Protein AF-A0A7G2CH55-F1 (afdb_monomer)

InterPro domains:
  IPR023696 Ureohydrolase domain superfamily [SSF52768] (108-262)
  IPR023801 Histone deacetylase domain [PF00850] (106-228)
  IPR037138 Histone deacetylase domain superfamily [G3DSA:3.40.800.20] (97-266)

Radius of gyration: 29.15 Å; Cα contacts (8 Å, |Δi|>4): 240; chains: 1; bounding box: 86×52×100 Å

Mean predicted aligned error: 17.6 Å

pLDDT: mean 72.52, std 25.07, range [24.36, 98.62]

Secondary structure (DSSP, 8-state):
-PPPPPPP-PPPPPPPPPPPPPPPTT------PPPP-HHHHHTT----HHHHHHHTT-------------------------------S---TT--SS-------PPPSTT----TT--S-SS-GGGTT-------SSS--BHHHHHHHIIIIIHHHHHHH--S-EEEEE--TTBTT-SSS--BB-HHHHHHHHHHHHHH-S-EEEEE-----HHHHHHHHHHHHHHHHHHTT-S-PPPPS-HHHHHHHHHHHHHHHHTTT-GGG-

Structure (mmCIF, N/CA/C/O backbone):
data_AF-A0A7G2CH55-F1
#
_entry.id   AF-A0A7G2CH55-F1
#
loop_
_atom_site.group_PDB
_atom_site.id
_atom_site.type_symbol
_atom_site.label_atom_id
_atom_site.label_alt_id
_atom_site.label_comp_id
_atom_site.label_asym_id
_atom_site.label_entity_id
_atom_site.label_seq_id
_atom_site.pdbx_PDB_ins_code
_atom_site.Cartn_x
_atom_site.Cartn_y
_atom_site.Cartn_z
_atom_site.occupancy
_atom_site.B_iso_or_equiv
_atom_site.auth_seq_id
_atom_site.auth_comp_id
_atom_site.auth_asym_id
_atom_site.auth_atom_id
_atom_site.pdbx_PDB_model_num
ATOM 1 N N . MET A 1 1 ? -41.628 -31.494 -70.826 1.00 46.09 1 MET A N 1
ATOM 2 C CA . MET A 1 1 ? -41.078 -31.828 -69.495 1.00 46.09 1 MET A CA 1
ATOM 3 C C . MET A 1 1 ? -41.339 -30.626 -68.609 1.00 46.09 1 MET A C 1
ATOM 5 O O . MET A 1 1 ? -40.866 -29.547 -68.935 1.00 46.09 1 MET A O 1
ATOM 9 N N . ALA A 1 2 ? -42.245 -30.776 -67.645 1.00 42.53 2 ALA A N 1
ATOM 10 C CA . ALA A 1 2 ? -42.806 -29.680 -66.862 1.00 42.53 2 ALA A CA 1
ATOM 11 C C . ALA A 1 2 ? -41.815 -29.166 -65.797 1.00 42.53 2 ALA A C 1
ATOM 13 O O . ALA A 1 2 ? -41.071 -29.979 -65.248 1.00 42.53 2 ALA A O 1
ATOM 14 N N . PRO A 1 3 ? -41.821 -27.860 -65.478 1.00 51.09 3 PRO A N 1
ATOM 15 C CA . PRO A 1 3 ? -41.138 -27.338 -64.300 1.00 51.09 3 PRO A CA 1
ATOM 16 C C . PRO A 1 3 ? -41.905 -27.729 -63.017 1.00 51.09 3 PRO A C 1
ATOM 18 O O . PRO A 1 3 ? -43.141 -27.756 -63.035 1.00 51.09 3 PRO A O 1
ATOM 21 N N . PRO A 1 4 ? -41.211 -28.061 -61.913 1.00 48.56 4 PRO A N 1
ATOM 22 C CA . PRO A 1 4 ? -41.855 -28.444 -60.659 1.00 48.56 4 PRO A CA 1
ATOM 23 C C . PRO A 1 4 ? -42.531 -27.247 -59.9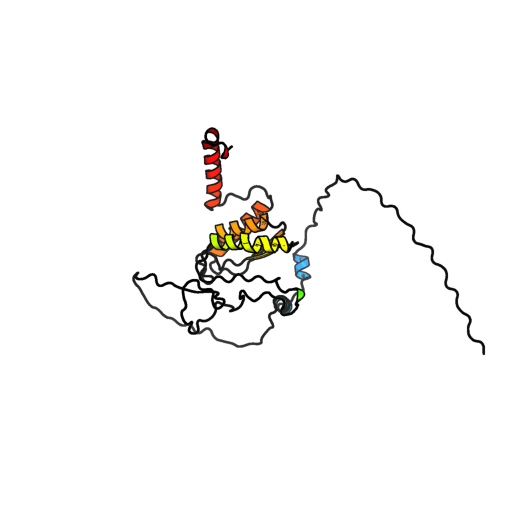68 1.00 48.56 4 PRO A C 1
ATOM 25 O O . PRO A 1 4 ? -42.094 -26.104 -60.086 1.00 48.56 4 PRO A O 1
ATOM 28 N N . LYS A 1 5 ? -43.638 -27.547 -59.278 1.00 42.62 5 LYS A N 1
ATOM 29 C CA . LYS A 1 5 ? -44.520 -26.611 -58.560 1.00 42.62 5 LYS A CA 1
ATOM 30 C C . LYS A 1 5 ? -43.852 -26.031 -57.298 1.00 42.62 5 LYS A C 1
ATOM 32 O O . LYS A 1 5 ? -43.016 -26.716 -56.715 1.00 42.62 5 LYS A O 1
ATOM 37 N N . PRO A 1 6 ? -44.257 -24.829 -56.847 1.00 45.28 6 PRO A N 1
ATOM 38 C CA . PRO A 1 6 ? -43.783 -24.245 -55.595 1.00 45.28 6 PRO A CA 1
ATOM 39 C C . PRO A 1 6 ? -44.433 -24.920 -54.373 1.00 45.28 6 PRO A C 1
ATOM 41 O O . PRO A 1 6 ? -45.623 -25.238 -54.393 1.00 45.28 6 PRO A O 1
ATOM 44 N N . GLU A 1 7 ? -43.626 -25.138 -53.337 1.00 43.28 7 GLU A N 1
ATOM 45 C CA . GLU A 1 7 ? -43.991 -25.722 -52.040 1.00 43.28 7 GLU A CA 1
ATOM 46 C C . GLU A 1 7 ? -44.555 -24.639 -51.100 1.00 43.28 7 GLU A C 1
ATOM 48 O O . GLU A 1 7 ? -43.949 -23.581 -50.924 1.00 43.28 7 GLU A O 1
ATOM 53 N N . GLU A 1 8 ? -45.724 -24.900 -50.508 1.00 41.22 8 GLU A N 1
ATOM 54 C CA . GLU A 1 8 ? -46.287 -24.139 -49.387 1.00 41.22 8 GLU A CA 1
ATOM 55 C C . GLU A 1 8 ? -45.605 -24.567 -48.081 1.00 41.22 8 GLU A C 1
ATOM 57 O O . GLU A 1 8 ? -45.663 -25.742 -47.717 1.00 41.22 8 GLU A O 1
ATOM 62 N N . THR A 1 9 ? -45.051 -23.612 -47.327 1.00 39.53 9 THR A N 1
ATOM 63 C CA . THR A 1 9 ? -44.651 -23.836 -45.930 1.00 39.53 9 THR A CA 1
ATOM 64 C C . THR A 1 9 ? -45.380 -22.858 -45.012 1.00 39.53 9 THR A C 1
ATOM 66 O O . THR A 1 9 ? -45.434 -21.654 -45.253 1.00 39.53 9 THR A O 1
ATOM 69 N N . GLN A 1 10 ? -45.984 -23.454 -43.988 1.00 35.44 10 GLN A N 1
ATOM 70 C CA . GLN A 1 10 ? -47.005 -22.963 -43.067 1.00 35.44 10 GLN A CA 1
ATOM 71 C C . GLN A 1 10 ? -46.601 -21.729 -42.240 1.00 35.44 10 GLN A C 1
ATOM 73 O O . GLN A 1 10 ? -45.456 -21.588 -41.814 1.00 35.44 10 GLN A O 1
ATOM 78 N N . ALA A 1 11 ? -47.588 -20.871 -41.966 1.00 38.59 11 ALA A N 1
ATOM 79 C CA . ALA A 1 11 ? -47.480 -19.734 -41.059 1.00 38.59 11 ALA A CA 1
ATOM 80 C C . ALA A 1 11 ? -47.265 -20.199 -39.606 1.00 38.59 11 ALA A C 1
ATOM 82 O O . ALA A 1 11 ? -48.007 -21.043 -39.106 1.00 38.59 11 ALA A O 1
ATOM 83 N N . GLN A 1 12 ? -46.256 -19.638 -38.936 1.00 38.34 12 GLN A N 1
ATOM 84 C CA . GLN A 1 12 ? -46.028 -19.797 -37.498 1.00 38.34 12 GLN A CA 1
ATOM 85 C C . GLN A 1 12 ? -46.796 -18.716 -36.723 1.00 38.34 12 GLN A C 1
ATOM 87 O O . GLN A 1 12 ? -46.741 -17.538 -37.080 1.00 38.34 12 GLN A O 1
ATOM 92 N N . ASP A 1 13 ? -47.501 -19.125 -35.666 1.00 42.25 13 ASP A N 1
ATOM 93 C CA . ASP A 1 13 ? -48.237 -18.240 -34.757 1.00 42.25 13 ASP A CA 1
ATOM 94 C C . ASP A 1 13 ? -47.303 -17.273 -33.995 1.00 42.25 13 ASP A C 1
ATOM 96 O O . ASP A 1 13 ? -46.177 -17.645 -33.645 1.00 42.25 13 ASP A O 1
ATOM 100 N N . PRO A 1 14 ? -47.751 -16.040 -33.683 1.00 42.28 14 PRO A N 1
ATOM 101 C CA . PRO A 1 14 ? -46.949 -15.075 -32.939 1.00 42.28 14 PRO A CA 1
ATOM 102 C C . PRO A 1 14 ? -46.746 -15.503 -31.469 1.00 42.28 14 PRO A C 1
ATOM 104 O O . PRO A 1 14 ? -47.634 -16.114 -30.865 1.00 42.28 14 PRO A O 1
ATOM 107 N N . PRO A 1 15 ? -45.598 -15.164 -30.851 1.00 39.28 15 PRO A N 1
ATOM 108 C CA . PRO A 1 15 ? -45.281 -15.593 -29.494 1.00 39.28 15 PRO A CA 1
ATOM 109 C C . PRO A 1 15 ? -46.178 -14.911 -28.447 1.00 39.28 15 PRO A C 1
ATOM 111 O O . PRO A 1 15 ? -46.431 -13.707 -28.500 1.00 39.28 15 PRO A O 1
ATOM 114 N N . LYS A 1 16 ? -46.633 -15.699 -27.463 1.00 36.72 16 LYS A N 1
ATOM 115 C CA . LYS A 1 16 ? -47.403 -15.241 -26.296 1.00 36.72 16 LYS A CA 1
ATOM 116 C C . LYS A 1 16 ? -46.573 -14.285 -25.434 1.00 36.72 16 LYS A C 1
ATOM 118 O O . LYS A 1 16 ? -45.501 -14.651 -24.959 1.00 36.72 16 LYS A O 1
ATOM 123 N N . VAL A 1 17 ? -47.119 -13.099 -25.178 1.00 37.91 17 VAL A N 1
ATOM 124 C CA . VAL A 1 17 ? -46.631 -12.164 -24.156 1.00 37.91 17 VAL A CA 1
ATOM 125 C C . VAL A 1 17 ? -46.925 -12.763 -22.779 1.00 37.91 17 VAL A C 1
ATOM 127 O O . VAL A 1 17 ? -48.075 -13.080 -22.480 1.00 37.91 17 VAL A O 1
ATOM 130 N N . VAL A 1 18 ? -45.890 -12.952 -21.961 1.00 40.16 18 VAL A N 1
ATOM 131 C CA . VAL A 1 18 ? -46.016 -13.354 -20.554 1.00 40.16 18 VAL A CA 1
ATOM 132 C C . VAL A 1 18 ? -45.876 -12.089 -19.710 1.00 40.16 18 VAL A C 1
ATOM 134 O O . VAL A 1 18 ? -44.848 -11.417 -19.774 1.00 40.16 18 VAL A O 1
ATOM 137 N N . GLU A 1 19 ? -46.930 -11.741 -18.975 1.00 36.62 19 GLU A N 1
ATOM 138 C CA . GLU A 1 19 ? -46.935 -10.635 -18.016 1.00 36.62 19 GLU A CA 1
ATOM 139 C C . GLU A 1 19 ? -45.978 -10.944 -16.853 1.00 36.62 19 GLU A C 1
ATOM 141 O O . GLU A 1 19 ? -45.994 -12.043 -16.299 1.00 36.62 19 GLU A O 1
ATOM 146 N N . ALA A 1 20 ? -45.120 -9.984 -16.503 1.00 37.31 20 ALA A N 1
ATOM 147 C CA . ALA A 1 20 ? -44.189 -10.105 -15.388 1.00 37.31 20 ALA A CA 1
ATOM 148 C C . ALA A 1 20 ? -44.894 -9.762 -14.064 1.00 37.31 20 ALA A C 1
ATOM 150 O O . ALA A 1 20 ? -45.389 -8.647 -13.893 1.00 37.31 20 ALA A O 1
ATOM 151 N N . GLU A 1 21 ? -44.918 -10.715 -13.129 1.00 38.81 21 GLU A N 1
ATOM 152 C CA . GLU A 1 21 ? -45.327 -10.499 -11.738 1.00 38.81 21 GLU A CA 1
ATOM 153 C C . GLU A 1 21 ? -44.396 -9.493 -11.040 1.00 38.81 21 GLU A C 1
ATOM 155 O O . GLU A 1 21 ? -43.169 -9.574 -11.132 1.00 38.81 21 GLU A O 1
ATOM 160 N N . ALA A 1 22 ? -44.993 -8.543 -10.319 1.00 41.34 22 ALA A N 1
ATOM 161 C CA . ALA A 1 22 ? -44.289 -7.559 -9.509 1.00 41.34 22 ALA A CA 1
ATOM 162 C C . ALA A 1 22 ? -43.751 -8.195 -8.214 1.00 41.34 22 ALA A C 1
ATOM 164 O O . ALA A 1 22 ? -44.523 -8.711 -7.408 1.00 41.34 22 ALA A O 1
ATOM 165 N N . THR A 1 23 ? -42.438 -8.118 -7.988 1.00 42.16 23 THR A N 1
ATOM 166 C CA . THR A 1 23 ? -41.785 -8.576 -6.750 1.00 42.16 23 THR A CA 1
ATOM 167 C C . THR A 1 23 ? -41.529 -7.420 -5.773 1.00 42.16 23 THR A C 1
ATOM 169 O O . THR A 1 23 ? -40.996 -6.380 -6.161 1.00 42.16 23 THR A O 1
ATOM 172 N N . ASP A 1 24 ? -41.905 -7.639 -4.510 1.00 42.09 24 ASP A N 1
ATOM 173 C CA . ASP A 1 24 ? -41.791 -6.772 -3.322 1.00 42.09 24 ASP A CA 1
ATOM 174 C C . ASP A 1 24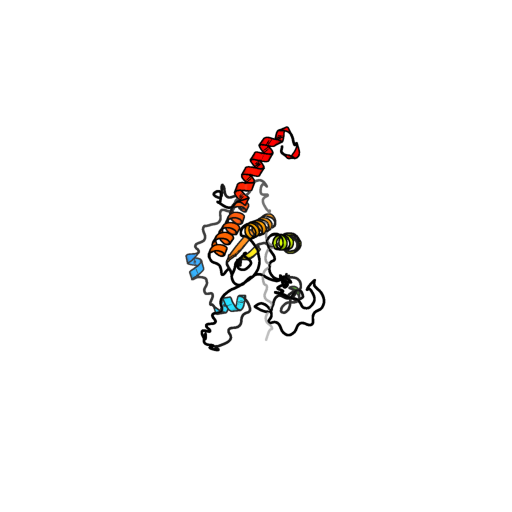 ? -40.347 -6.251 -3.070 1.00 42.09 24 ASP A C 1
ATOM 176 O O . ASP A 1 24 ? -39.405 -7.046 -3.126 1.00 42.09 24 ASP A O 1
ATOM 180 N N . PRO A 1 25 ? -40.115 -4.949 -2.772 1.00 42.44 25 PRO A N 1
ATOM 181 C CA . PRO A 1 25 ? -38.768 -4.391 -2.635 1.00 42.44 25 PRO A CA 1
ATOM 182 C C . PRO A 1 25 ? -38.037 -4.688 -1.308 1.00 42.44 25 PRO A C 1
ATOM 184 O O . PRO A 1 25 ? -36.978 -4.099 -1.077 1.00 42.44 25 PRO A O 1
ATOM 187 N N . THR A 1 26 ? -38.545 -5.551 -0.418 1.00 44.84 26 THR A N 1
ATOM 188 C CA . THR A 1 26 ? -37.993 -5.679 0.952 1.00 44.84 26 THR A CA 1
ATOM 189 C C . THR A 1 26 ? -37.175 -6.938 1.288 1.00 44.84 26 THR A C 1
ATOM 191 O O . THR A 1 26 ? -36.617 -7.010 2.384 1.00 44.84 26 THR A O 1
ATOM 194 N N . GLU A 1 27 ? -36.941 -7.876 0.364 1.00 41.59 27 GLU A N 1
ATOM 195 C CA . GLU A 1 27 ? -36.075 -9.041 0.633 1.00 41.59 27 GLU A CA 1
ATOM 196 C C . GLU A 1 27 ? -34.640 -8.874 0.104 1.00 41.59 27 GLU A C 1
ATOM 198 O O . GLU A 1 27 ? -34.302 -9.195 -1.037 1.00 41.59 27 GLU A O 1
ATOM 203 N N . ARG A 1 28 ? -33.725 -8.425 0.97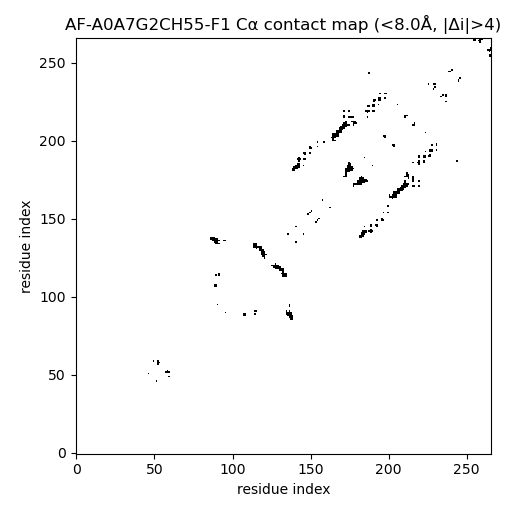3 1.00 48.62 28 ARG A N 1
ATOM 204 C CA . ARG A 1 28 ? -32.281 -8.456 0.694 1.00 48.62 28 ARG A CA 1
ATOM 205 C C . ARG A 1 28 ? -31.757 -9.888 0.859 1.00 48.62 28 ARG A C 1
ATOM 207 O O . ARG A 1 28 ? -31.253 -10.261 1.915 1.00 48.62 28 ARG A O 1
ATOM 214 N N . SER A 1 29 ? -31.878 -10.690 -0.199 1.00 48.69 29 SER A N 1
ATOM 215 C CA . SER A 1 29 ? -31.314 -12.043 -0.279 1.00 48.69 29 SER A CA 1
ATOM 216 C C . SER A 1 29 ? -29.790 -12.004 -0.108 1.00 48.69 29 SER A C 1
ATOM 218 O O . SER A 1 29 ? -29.044 -11.600 -1.005 1.00 48.69 29 SER A O 1
ATOM 220 N N . THR A 1 30 ? -29.294 -12.417 1.058 1.00 48.75 30 THR A N 1
ATOM 221 C CA . THR A 1 30 ? -27.870 -12.701 1.238 1.00 48.75 30 THR A CA 1
ATOM 222 C C . THR A 1 30 ? -27.562 -13.999 0.496 1.00 48.75 30 THR A C 1
ATOM 224 O O . THR A 1 30 ? -27.897 -15.093 0.948 1.00 48.75 30 THR A O 1
ATOM 227 N N . ARG A 1 31 ? -26.940 -13.899 -0.689 1.00 48.00 31 ARG A N 1
ATOM 228 C CA . ARG A 1 31 ? -26.469 -15.081 -1.428 1.00 48.00 31 ARG A CA 1
ATOM 229 C C . ARG A 1 31 ? -25.441 -15.818 -0.570 1.00 48.00 31 ARG A C 1
ATOM 231 O O . ARG A 1 31 ? -24.276 -15.422 -0.523 1.00 48.00 31 ARG A O 1
ATOM 238 N N . ARG A 1 32 ? -25.851 -16.901 0.094 1.00 51.03 32 ARG A N 1
ATOM 239 C CA . ARG A 1 32 ? -24.913 -17.854 0.695 1.00 51.03 32 ARG A CA 1
ATOM 240 C C . ARG A 1 32 ? -24.092 -18.465 -0.438 1.00 51.03 32 ARG A C 1
ATOM 242 O O . ARG A 1 32 ? -24.635 -19.172 -1.283 1.00 51.03 32 ARG A O 1
ATOM 249 N N . ARG A 1 33 ? -22.796 -18.147 -0.490 1.00 52.31 33 ARG A N 1
ATOM 250 C CA . ARG A 1 33 ? -21.871 -18.786 -1.432 1.00 52.31 33 ARG A CA 1
ATOM 251 C C . ARG A 1 33 ? -21.663 -20.232 -1.001 1.00 52.31 33 ARG A C 1
ATOM 253 O O . ARG A 1 33 ? -21.427 -20.494 0.177 1.00 52.31 33 ARG A O 1
ATOM 260 N N . ALA A 1 34 ? -21.773 -21.153 -1.953 1.00 70.25 34 ALA A N 1
ATOM 261 C CA . ALA A 1 34 ? -21.398 -22.538 -1.725 1.00 70.25 34 ALA A CA 1
ATOM 262 C C . ALA A 1 34 ? -19.897 -22.614 -1.380 1.00 70.25 34 ALA A C 1
ATOM 264 O O . ALA A 1 34 ? -19.117 -21.826 -1.927 1.00 70.25 34 ALA A O 1
ATOM 265 N N . PRO A 1 35 ? -19.485 -23.519 -0.476 1.00 60.66 35 PRO A N 1
ATOM 266 C CA . PRO A 1 35 ? -18.073 -23.759 -0.215 1.00 60.66 35 PRO A CA 1
ATOM 267 C C . PRO A 1 35 ? -17.378 -24.218 -1.503 1.00 60.66 35 PRO A C 1
ATOM 269 O O . PRO A 1 35 ? -17.892 -25.073 -2.223 1.00 60.66 35 PRO A O 1
ATOM 272 N N . VAL A 1 36 ? -16.233 -23.605 -1.800 1.00 72.50 36 VAL A N 1
ATOM 273 C CA . VAL A 1 36 ? -15.429 -23.886 -2.994 1.00 72.50 36 VAL A CA 1
ATOM 274 C C . VAL A 1 36 ? -14.359 -24.911 -2.632 1.00 72.50 36 VAL A C 1
ATOM 276 O O . VAL A 1 36 ? -13.596 -24.700 -1.690 1.00 72.50 36 VAL A O 1
ATOM 279 N N . ASP A 1 37 ? -14.312 -26.020 -3.370 1.00 80.12 37 ASP A N 1
ATOM 280 C CA . ASP A 1 37 ? -13.280 -27.048 -3.231 1.00 80.12 37 ASP A CA 1
ATOM 281 C C . ASP A 1 37 ? -12.059 -26.691 -4.088 1.00 80.12 37 ASP A C 1
ATOM 283 O O . ASP A 1 37 ? -12.003 -26.961 -5.290 1.00 80.12 37 ASP A O 1
ATOM 287 N N . TYR A 1 38 ? -11.072 -26.067 -3.450 1.00 64.62 38 TYR A N 1
ATOM 288 C CA . TYR A 1 38 ? -9.841 -25.635 -4.106 1.00 64.62 38 TYR A CA 1
ATOM 289 C C . TYR A 1 38 ? -8.977 -26.802 -4.600 1.00 64.62 38 TYR A C 1
ATOM 291 O O . TYR A 1 38 ? -8.300 -26.646 -5.610 1.00 64.62 38 TYR A O 1
ATOM 299 N N . ALA A 1 39 ? -9.047 -27.981 -3.971 1.00 70.81 39 ALA A N 1
ATOM 300 C CA . ALA A 1 39 ? -8.275 -29.148 -4.406 1.00 70.81 39 ALA A CA 1
ATOM 301 C C . ALA A 1 39 ? -8.835 -29.749 -5.706 1.00 70.81 39 ALA A C 1
ATOM 303 O O . ALA A 1 39 ? -8.095 -30.315 -6.513 1.00 70.81 39 ALA A O 1
ATOM 304 N N . SER A 1 40 ? -10.147 -29.623 -5.932 1.00 75.00 40 SER A N 1
ATOM 305 C CA . SER A 1 40 ? -10.757 -29.970 -7.219 1.00 75.00 40 SER A CA 1
ATOM 306 C C . SER A 1 40 ? -10.429 -28.947 -8.306 1.00 75.00 40 SER A C 1
ATOM 308 O O . SER A 1 40 ? -10.280 -29.340 -9.460 1.00 75.00 40 SER A O 1
ATOM 310 N N . LEU A 1 41 ? -10.331 -27.659 -7.963 1.00 69.31 41 LEU A N 1
ATOM 311 C CA . LEU A 1 41 ? -9.973 -26.603 -8.916 1.00 69.31 41 LEU A CA 1
ATOM 312 C C . LEU A 1 41 ? -8.503 -26.682 -9.328 1.00 69.31 41 LEU A C 1
ATOM 314 O O . LEU A 1 41 ? -8.207 -26.557 -10.507 1.00 69.31 41 LEU A O 1
ATOM 318 N N . GLU A 1 42 ? -7.598 -26.967 -8.392 1.00 67.25 42 GLU A N 1
ATOM 319 C CA . GLU A 1 42 ? -6.173 -27.192 -8.670 1.00 67.25 42 GLU A CA 1
ATOM 320 C C . GLU A 1 42 ? -5.971 -28.313 -9.698 1.00 67.25 42 GLU A C 1
ATOM 322 O O . GLU A 1 42 ? -5.211 -28.165 -10.644 1.00 67.25 42 GLU A O 1
ATOM 327 N N . LYS A 1 43 ? -6.739 -29.402 -9.589 1.00 74.56 43 LYS A N 1
ATOM 328 C CA . LYS A 1 43 ? -6.703 -30.507 -10.564 1.00 74.56 43 LYS A CA 1
ATOM 329 C C . LYS A 1 43 ? -7.327 -30.169 -11.920 1.00 74.56 43 LYS A C 1
ATOM 331 O O . LYS A 1 43 ? -7.145 -30.930 -12.865 1.00 74.56 43 LYS A O 1
ATOM 336 N N . GLN A 1 44 ? -8.111 -29.095 -12.000 1.00 71.69 44 GLN A N 1
ATOM 337 C CA . GLN A 1 44 ? -8.710 -28.586 -13.238 1.00 71.69 44 GLN A CA 1
ATOM 338 C C . GLN A 1 44 ? -7.868 -27.473 -13.875 1.00 71.69 44 GLN A C 1
ATOM 340 O O . GLN A 1 44 ? -8.096 -27.130 -15.034 1.00 71.69 44 GLN A O 1
ATOM 345 N N . LEU A 1 45 ? -6.910 -26.915 -13.132 1.00 65.69 45 LEU A N 1
ATOM 346 C CA . LEU A 1 45 ? -5.956 -25.928 -13.611 1.00 65.69 45 LEU A CA 1
ATOM 347 C C . LEU A 1 45 ? -4.798 -26.662 -14.291 1.00 65.69 45 LEU A C 1
ATOM 349 O O . LEU A 1 45 ? -3.757 -26.907 -13.693 1.00 65.69 45 LEU A O 1
ATOM 353 N N . ASP A 1 46 ? -4.996 -27.015 -15.558 1.00 64.06 46 ASP A N 1
ATOM 354 C CA . ASP A 1 46 ? -3.925 -27.477 -16.447 1.00 64.06 46 ASP A CA 1
ATOM 355 C C . ASP A 1 46 ? -3.207 -26.252 -17.041 1.00 64.06 46 ASP A C 1
ATOM 357 O O . ASP A 1 46 ? -3.303 -25.966 -18.230 1.00 64.06 46 ASP A O 1
ATOM 361 N N . ILE A 1 47 ? -2.606 -25.440 -16.165 1.00 69.12 47 ILE A N 1
ATOM 362 C CA . ILE A 1 47 ? -1.835 -24.253 -16.546 1.00 69.12 47 ILE A CA 1
ATOM 363 C C . ILE A 1 47 ? -0.363 -24.633 -16.449 1.00 69.12 47 ILE A C 1
ATOM 365 O O . ILE A 1 47 ? 0.133 -24.938 -15.365 1.00 69.12 47 ILE A O 1
ATOM 369 N N . THR A 1 48 ? 0.327 -24.633 -17.582 1.00 78.38 48 THR A N 1
ATOM 370 C CA . THR A 1 48 ? 1.764 -24.908 -17.636 1.00 78.38 48 THR A CA 1
ATOM 371 C C . THR A 1 48 ? 2.571 -23.661 -17.277 1.00 78.38 48 THR A C 1
ATOM 373 O O . THR A 1 48 ? 2.080 -22.536 -17.387 1.00 78.38 48 THR A O 1
ATOM 376 N N . ASP A 1 49 ? 3.834 -23.834 -16.880 1.00 65.00 49 ASP A N 1
ATOM 377 C CA . ASP A 1 49 ? 4.742 -22.706 -16.624 1.00 65.00 49 ASP A CA 1
ATOM 378 C C . ASP A 1 49 ? 4.843 -21.768 -17.844 1.00 65.00 49 ASP A C 1
ATOM 380 O O . ASP A 1 49 ? 4.949 -20.553 -17.687 1.00 65.00 49 ASP A O 1
ATOM 384 N N . ASP A 1 50 ? 4.724 -22.312 -19.060 1.00 68.69 50 ASP A N 1
ATOM 385 C CA . ASP A 1 50 ? 4.694 -21.538 -20.304 1.00 68.69 50 ASP A CA 1
ATOM 386 C C . ASP A 1 50 ? 3.413 -20.695 -20.449 1.00 68.69 50 ASP A C 1
ATOM 388 O O . ASP A 1 50 ? 3.477 -19.565 -20.939 1.00 68.69 50 ASP A O 1
ATOM 392 N N . ASP A 1 51 ? 2.262 -21.188 -19.981 1.00 69.25 51 ASP A N 1
ATOM 393 C CA . ASP A 1 51 ? 1.005 -20.426 -19.970 1.00 69.25 51 ASP A CA 1
ATOM 394 C C . ASP A 1 51 ? 1.075 -19.268 -18.971 1.00 69.25 51 ASP A C 1
ATOM 396 O O . ASP A 1 51 ? 0.626 -18.158 -19.264 1.00 69.25 51 ASP A O 1
ATOM 400 N N . VAL A 1 52 ? 1.696 -19.499 -17.809 1.00 56.28 52 VAL A N 1
ATOM 401 C CA . VAL A 1 52 ? 1.961 -18.447 -16.819 1.00 56.28 52 VAL A CA 1
ATOM 402 C C . VAL A 1 52 ? 2.908 -17.402 -17.408 1.00 56.28 52 VAL A C 1
ATOM 404 O O . VAL A 1 52 ? 2.608 -16.209 -17.374 1.00 56.28 52 VAL A O 1
ATOM 407 N N . LEU A 1 53 ? 4.017 -17.825 -18.018 1.00 52.31 53 LEU A N 1
ATOM 408 C CA . LEU A 1 53 ? 4.980 -16.926 -18.662 1.00 52.31 53 LEU A CA 1
ATOM 409 C C . LEU A 1 53 ? 4.334 -16.095 -19.783 1.00 52.31 53 LEU A C 1
ATOM 411 O O . LEU A 1 53 ? 4.604 -14.896 -19.891 1.00 52.31 53 LEU A O 1
ATOM 415 N N . ALA A 1 54 ? 3.423 -16.687 -20.559 1.00 63.56 54 ALA A N 1
ATOM 416 C CA . ALA A 1 54 ? 2.661 -15.992 -21.591 1.00 63.56 54 ALA A CA 1
ATOM 417 C C . ALA A 1 54 ? 1.678 -14.956 -21.018 1.00 63.56 54 ALA A C 1
ATOM 419 O O . ALA A 1 54 ? 1.549 -13.871 -21.588 1.00 63.56 54 ALA A O 1
ATOM 420 N N . MET A 1 55 ? 1.030 -15.236 -19.879 1.00 55.41 55 MET A N 1
ATOM 421 C CA . MET A 1 55 ? 0.158 -14.266 -19.195 1.00 55.41 55 MET A CA 1
ATOM 422 C C . MET A 1 55 ? 0.918 -13.015 -18.734 1.00 55.41 55 MET A C 1
ATOM 424 O O . MET A 1 55 ? 0.349 -11.925 -18.725 1.00 55.41 55 MET A O 1
ATOM 428 N N . PHE A 1 56 ? 2.205 -13.158 -18.407 1.00 50.41 56 PHE A N 1
ATOM 429 C CA . PHE A 1 56 ? 3.085 -12.055 -18.006 1.00 50.41 56 PHE A CA 1
ATOM 430 C C . PHE A 1 56 ? 3.956 -11.503 -19.150 1.00 50.41 56 PHE A C 1
ATOM 432 O O . PHE A 1 56 ? 4.831 -10.672 -18.914 1.00 50.41 56 PHE A O 1
ATOM 439 N N . GLY A 1 57 ? 3.720 -11.926 -20.398 1.00 39.03 57 GLY A N 1
ATOM 440 C CA . GLY A 1 57 ? 4.420 -11.403 -21.576 1.00 39.03 57 GLY A CA 1
ATOM 441 C C . GLY A 1 57 ? 5.899 -11.801 -21.687 1.00 39.03 57 GLY A C 1
ATOM 442 O O . GLY A 1 57 ? 6.644 -11.182 -22.449 1.00 39.03 57 GLY A O 1
ATOM 443 N N . ALA A 1 58 ? 6.343 -12.830 -20.960 1.00 42.81 58 ALA A N 1
ATOM 444 C CA . ALA A 1 58 ? 7.705 -13.349 -21.019 1.00 42.81 58 ALA A CA 1
ATOM 445 C C . ALA A 1 58 ? 7.798 -14.506 -22.031 1.00 42.81 58 ALA A C 1
ATOM 447 O O . ALA A 1 58 ? 7.087 -15.501 -21.931 1.00 42.81 58 ALA A O 1
ATOM 448 N N . ARG A 1 59 ? 8.697 -14.407 -23.021 1.00 46.06 59 ARG A N 1
ATOM 449 C CA . ARG A 1 59 ? 9.044 -15.539 -23.902 1.00 46.06 59 ARG A CA 1
ATOM 450 C C . ARG A 1 59 ? 10.204 -16.323 -23.300 1.00 46.06 59 ARG A C 1
ATOM 452 O O . ARG A 1 59 ? 11.234 -15.729 -22.987 1.00 46.06 59 ARG A O 1
ATOM 459 N N . ALA A 1 60 ? 10.071 -17.648 -23.226 1.00 44.12 60 ALA A N 1
ATOM 460 C CA . ALA A 1 60 ? 11.172 -18.544 -22.896 1.00 44.12 60 ALA A CA 1
ATOM 461 C C . ALA A 1 60 ? 12.326 -18.356 -23.898 1.00 44.12 60 ALA A C 1
ATOM 463 O O . ALA A 1 60 ? 12.208 -18.688 -25.080 1.00 44.12 60 ALA A O 1
ATOM 464 N N . SER A 1 61 ? 13.449 -17.807 -23.433 1.00 41.47 61 SER A N 1
ATOM 465 C CA . SER A 1 61 ? 14.717 -17.842 -24.154 1.00 41.47 61 SER A CA 1
ATOM 466 C C . SER A 1 61 ? 15.568 -18.990 -23.609 1.00 41.47 61 SER A C 1
ATOM 468 O O . SER A 1 61 ? 15.794 -19.146 -22.411 1.00 41.47 61 SER A O 1
ATOM 470 N N . SER A 1 62 ? 16.004 -19.847 -24.525 1.00 38.84 62 SER A N 1
ATOM 471 C CA . SER A 1 62 ? 16.860 -20.999 -24.272 1.00 38.84 62 SER A CA 1
ATOM 472 C C . SER A 1 62 ? 18.231 -20.590 -23.722 1.00 38.84 62 SER A C 1
ATOM 474 O O . SER A 1 62 ? 18.945 -19.822 -24.361 1.00 38.84 62 SER A O 1
ATOM 476 N N . SER A 1 63 ? 18.595 -21.184 -22.583 1.00 38.50 63 SER A N 1
ATOM 477 C CA . SER A 1 63 ? 19.947 -21.495 -22.089 1.00 38.50 63 SER A CA 1
ATOM 478 C C . SER A 1 63 ? 21.114 -20.564 -22.468 1.00 38.50 63 SER A C 1
ATOM 480 O O . SER A 1 63 ? 21.703 -20.687 -23.543 1.00 38.50 63 SER A O 1
ATOM 482 N N . SER A 1 64 ? 21.619 -19.832 -21.474 1.00 29.88 64 SER A N 1
ATOM 483 C CA . SER A 1 64 ? 23.060 -19.610 -21.324 1.00 29.88 64 SER A CA 1
ATOM 484 C C . SER A 1 64 ? 23.454 -19.757 -19.858 1.00 29.88 64 SER A C 1
ATOM 486 O O . SER A 1 64 ? 23.022 -19.003 -18.992 1.00 29.88 64 SER A O 1
ATOM 488 N N . SER A 1 65 ? 24.275 -20.767 -19.595 1.00 34.25 65 SER A N 1
ATOM 489 C CA . SER A 1 65 ? 24.996 -20.982 -18.349 1.00 34.25 65 SER A CA 1
ATOM 490 C C . SER A 1 65 ? 25.937 -19.815 -18.047 1.00 34.25 65 SER A C 1
ATOM 492 O O . SER A 1 65 ? 26.811 -19.519 -18.862 1.00 34.25 65 SER A O 1
ATOM 494 N N . SER A 1 66 ? 25.859 -19.248 -16.847 1.00 29.31 66 SER A N 1
ATOM 495 C CA . SER A 1 66 ? 26.984 -18.521 -16.257 1.00 29.31 66 SER A CA 1
ATOM 496 C C . SER A 1 66 ? 27.106 -18.860 -14.777 1.00 29.31 66 SER A C 1
ATOM 498 O O . SER A 1 66 ? 26.263 -18.534 -13.947 1.00 29.31 66 SER A O 1
ATOM 500 N N . SER A 1 67 ? 28.188 -19.575 -14.505 1.00 27.56 67 SER A N 1
ATOM 501 C CA . SER A 1 67 ? 28.782 -19.908 -13.221 1.00 27.56 67 SER A CA 1
ATOM 502 C C . SER A 1 67 ? 28.813 -18.744 -12.229 1.00 27.56 67 SER A C 1
ATOM 504 O O . SER A 1 67 ? 29.366 -17.687 -12.525 1.00 27.56 67 SER A O 1
ATOM 506 N N . SER A 1 68 ? 28.343 -18.992 -11.008 1.00 27.53 68 SER A N 1
ATOM 507 C CA . SER A 1 68 ? 28.646 -18.177 -9.835 1.00 27.53 68 SER A CA 1
ATOM 508 C C . SER A 1 68 ? 30.110 -18.3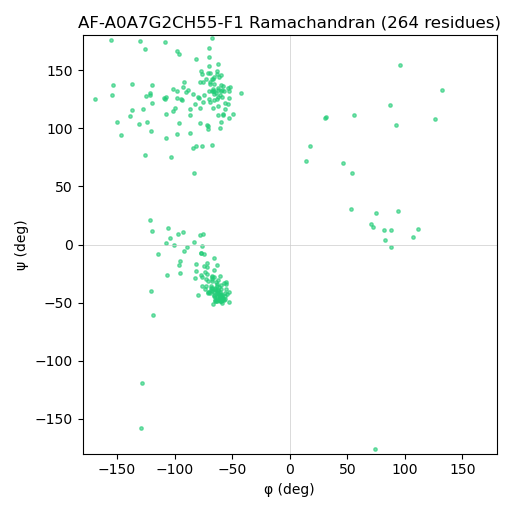86 -9.433 1.00 27.53 68 SER A C 1
ATOM 510 O O . SER A 1 68 ? 30.461 -19.406 -8.834 1.00 27.53 68 SER A O 1
ATOM 512 N N . SER A 1 69 ? 30.979 -17.438 -9.776 1.00 27.03 69 SER A N 1
ATOM 513 C CA . SER A 1 69 ? 32.327 -17.354 -9.217 1.00 27.03 69 SER A CA 1
ATOM 514 C C . SER A 1 69 ? 32.300 -16.552 -7.920 1.00 27.03 69 SER A C 1
ATOM 516 O O . SER A 1 69 ? 31.993 -15.361 -7.911 1.00 27.03 69 SER A O 1
ATOM 518 N N . SER A 1 70 ? 32.651 -17.227 -6.831 1.00 31.20 70 SER A N 1
ATOM 519 C CA . SER A 1 70 ? 32.928 -16.667 -5.515 1.00 31.20 70 SER A CA 1
ATOM 520 C C . SER A 1 70 ? 34.026 -15.600 -5.584 1.00 31.20 70 SER A C 1
ATOM 522 O O . SER A 1 70 ? 35.151 -15.893 -5.983 1.00 31.20 70 SER A O 1
ATOM 524 N N . GLY A 1 71 ? 33.719 -14.380 -5.143 1.00 24.36 71 GLY A N 1
ATOM 525 C CA . GLY A 1 71 ? 34.684 -13.301 -4.948 1.00 24.36 71 GLY A CA 1
ATOM 526 C C . GLY A 1 71 ? 34.687 -12.851 -3.493 1.00 24.36 71 GLY A C 1
ATOM 527 O O . GLY A 1 71 ? 33.839 -12.074 -3.073 1.00 24.36 71 GLY A O 1
ATOM 528 N N . SER A 1 72 ? 35.638 -13.365 -2.714 1.00 26.70 72 SER A N 1
ATOM 529 C CA . SER A 1 72 ? 35.979 -12.840 -1.391 1.00 26.70 72 SER A CA 1
ATOM 530 C C . SER A 1 72 ? 36.581 -11.443 -1.540 1.00 26.70 72 SER A C 1
ATOM 532 O O . SER A 1 72 ? 37.486 -11.241 -2.348 1.00 26.70 72 SER A O 1
ATOM 534 N N . SER A 1 73 ? 36.114 -10.477 -0.754 1.00 27.27 73 SER A N 1
ATOM 535 C CA . SER A 1 73 ? 36.839 -9.230 -0.510 1.00 27.27 73 SER A CA 1
ATOM 536 C C . SER A 1 73 ? 36.555 -8.752 0.906 1.00 27.27 73 SER A C 1
ATOM 538 O O . SER A 1 73 ? 35.563 -8.093 1.195 1.00 27.27 73 SER A O 1
ATOM 540 N N . THR A 1 74 ? 37.450 -9.128 1.811 1.00 26.34 74 THR A N 1
ATOM 541 C CA . THR A 1 74 ? 37.639 -8.484 3.109 1.00 26.34 74 THR A CA 1
ATOM 542 C C . THR A 1 74 ? 38.082 -7.039 2.913 1.00 26.34 74 THR A C 1
ATOM 544 O O . THR A 1 74 ? 39.064 -6.811 2.204 1.00 26.34 74 THR A O 1
ATOM 547 N N . ARG A 1 75 ? 37.465 -6.086 3.619 1.00 28.47 75 ARG A N 1
ATOM 548 C CA . ARG A 1 75 ? 38.169 -4.901 4.127 1.00 28.47 75 ARG A CA 1
ATOM 549 C C . ARG A 1 75 ? 37.481 -4.332 5.366 1.00 28.47 75 ARG A C 1
ATOM 551 O O . ARG A 1 75 ? 36.272 -4.140 5.405 1.00 28.47 75 ARG A O 1
ATOM 558 N N . GLU A 1 76 ? 38.310 -4.145 6.382 1.00 28.30 76 GLU A N 1
ATOM 559 C CA . GLU A 1 76 ? 38.008 -3.681 7.729 1.00 28.30 76 GLU A CA 1
ATOM 560 C C . GLU A 1 76 ? 37.771 -2.161 7.793 1.00 28.30 76 GLU A C 1
ATOM 562 O O . GLU A 1 76 ? 38.394 -1.397 7.063 1.00 28.30 76 GLU A O 1
ATOM 567 N N . GLY A 1 77 ? 36.916 -1.756 8.738 1.00 27.83 77 GLY A N 1
ATOM 568 C CA . GLY A 1 77 ? 37.136 -0.66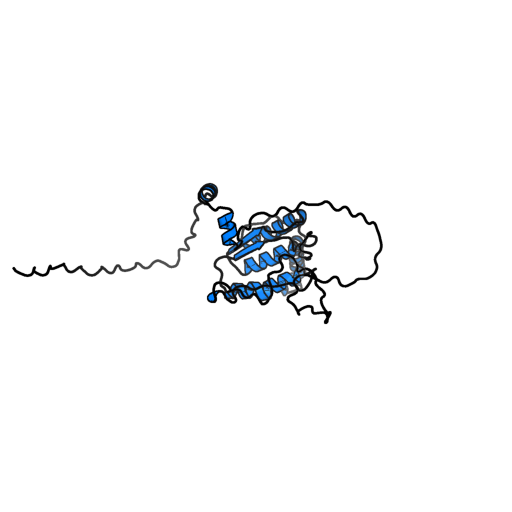1 9.692 1.00 27.83 77 GLY A CA 1
ATOM 569 C C . GLY A 1 77 ? 37.482 0.757 9.209 1.00 27.83 77 GLY A C 1
ATOM 570 O O . GLY A 1 77 ? 38.634 1.052 8.919 1.00 27.83 77 GLY A O 1
ATOM 571 N N . ALA A 1 78 ? 36.525 1.677 9.403 1.00 26.89 78 ALA A N 1
ATOM 572 C CA . ALA A 1 78 ? 36.616 2.812 10.345 1.00 26.89 78 ALA A CA 1
ATOM 573 C C . ALA A 1 78 ? 36.212 4.209 9.814 1.00 26.89 78 ALA A C 1
ATOM 575 O O . ALA A 1 78 ? 36.760 4.751 8.860 1.00 26.89 78 ALA A O 1
ATOM 576 N N . SER A 1 79 ? 35.394 4.849 10.656 1.00 25.41 79 SER A N 1
ATOM 577 C CA . SER A 1 79 ? 35.261 6.290 10.910 1.00 25.41 79 SER A CA 1
ATOM 578 C C . SER A 1 79 ? 34.309 7.117 10.034 1.00 25.41 79 SER A C 1
ATOM 580 O O . SER A 1 79 ? 34.454 7.268 8.827 1.00 25.41 79 SER A O 1
ATOM 582 N N . HIS A 1 80 ? 33.342 7.717 10.732 1.00 42.09 80 HIS A N 1
ATOM 583 C CA . HIS A 1 80 ? 32.491 8.806 10.275 1.00 42.09 80 HIS A CA 1
ATOM 584 C C . HIS A 1 80 ? 33.316 9.982 9.738 1.00 42.09 80 HIS A C 1
ATOM 586 O O . HIS A 1 80 ? 34.111 10.544 10.492 1.00 42.09 80 HIS A O 1
ATOM 592 N N . ARG A 1 81 ? 33.030 10.422 8.505 1.00 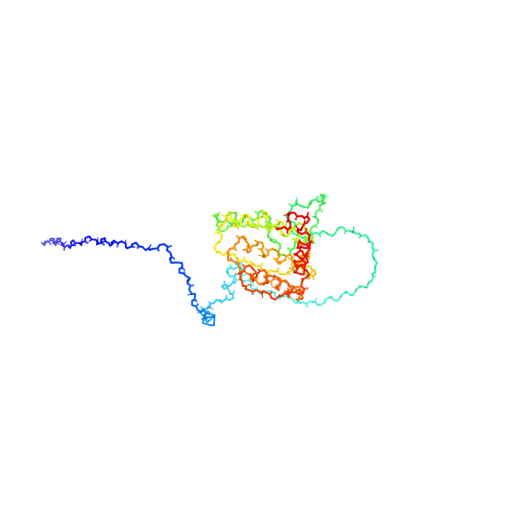26.19 81 ARG A N 1
ATOM 593 C CA . ARG A 1 81 ? 33.146 11.818 8.038 1.00 26.19 81 ARG A CA 1
ATOM 594 C C . ARG A 1 81 ? 32.474 11.984 6.668 1.00 26.19 81 ARG A C 1
ATOM 596 O O . ARG A 1 81 ? 32.850 11.310 5.723 1.00 26.19 81 ARG A O 1
ATOM 603 N N . GLY A 1 82 ? 31.540 12.936 6.586 1.00 27.31 82 GLY A N 1
ATOM 604 C CA . GLY A 1 82 ? 30.971 13.463 5.339 1.00 27.31 82 GLY A CA 1
ATOM 605 C C . GLY A 1 82 ? 29.696 12.759 4.876 1.00 27.31 82 GLY A C 1
ATOM 606 O O . GLY A 1 82 ? 29.756 11.679 4.306 1.00 27.31 82 GLY A O 1
ATOM 607 N N . LEU A 1 83 ? 28.543 13.400 5.085 1.00 35.22 83 LEU A N 1
ATOM 608 C CA . LEU A 1 83 ? 27.316 13.097 4.346 1.00 35.22 83 LEU A CA 1
ATOM 609 C C . LEU A 1 83 ? 27.540 13.527 2.887 1.00 35.22 83 LEU A C 1
ATOM 611 O O . LEU A 1 83 ? 27.267 14.669 2.528 1.00 35.22 83 LEU A O 1
ATOM 615 N N . GLY A 1 84 ? 28.125 12.645 2.079 1.00 27.03 84 GLY A N 1
ATOM 616 C CA . GLY A 1 84 ? 28.015 12.731 0.626 1.00 27.03 84 GLY A CA 1
ATOM 617 C C . GLY A 1 84 ? 26.616 12.268 0.240 1.00 27.03 84 GLY A C 1
ATOM 618 O O . GLY A 1 84 ? 26.173 11.228 0.725 1.00 27.03 84 GLY A O 1
ATOM 619 N N . ALA A 1 85 ? 25.902 13.061 -0.558 1.00 34.72 85 ALA A N 1
ATOM 620 C CA . ALA A 1 85 ? 24.588 12.694 -1.065 1.00 34.72 85 ALA A CA 1
ATOM 621 C C . ALA A 1 85 ? 24.704 11.384 -1.857 1.00 34.72 85 ALA A C 1
ATOM 623 O O . ALA A 1 85 ? 25.358 11.343 -2.896 1.00 34.72 85 ALA A O 1
ATOM 624 N N . VAL A 1 86 ? 24.107 10.313 -1.340 1.00 36.59 86 VAL A N 1
ATOM 625 C CA . VAL A 1 86 ? 23.983 9.041 -2.055 1.00 36.59 86 VAL A CA 1
ATOM 626 C C . VAL A 1 86 ? 22.704 9.143 -2.886 1.00 36.59 86 VAL A C 1
ATOM 628 O O . VAL A 1 86 ? 21.621 9.243 -2.312 1.00 36.59 86 VAL A O 1
ATOM 631 N N . HIS A 1 87 ? 22.848 9.207 -4.210 1.00 39.69 87 HIS A N 1
ATOM 632 C CA . HIS A 1 87 ? 21.749 9.284 -5.180 1.00 39.69 87 HIS A CA 1
ATOM 633 C C . HIS A 1 87 ? 21.410 7.906 -5.777 1.00 39.69 87 HIS A C 1
ATOM 635 O O . HIS A 1 87 ? 22.208 6.974 -5.654 1.00 39.69 87 HIS A O 1
ATOM 641 N N . ASN A 1 88 ? 20.240 7.858 -6.441 1.00 39.75 88 ASN A N 1
ATOM 642 C CA . ASN A 1 88 ? 19.568 6.775 -7.209 1.00 39.75 88 ASN A CA 1
ATOM 643 C C . ASN A 1 88 ? 18.540 5.991 -6.374 1.00 39.75 88 ASN A C 1
ATOM 645 O O . ASN A 1 88 ? 18.634 6.137 -5.164 1.00 39.75 88 ASN A O 1
ATOM 649 N N . PRO A 1 89 ? 17.473 5.323 -6.899 1.00 38.72 89 PRO A N 1
ATOM 650 C CA . PRO A 1 89 ? 17.220 4.756 -8.232 1.00 38.72 89 PRO A CA 1
ATOM 651 C C . PRO A 1 89 ? 15.909 5.242 -8.910 1.00 38.72 89 PRO A C 1
ATOM 653 O O . PRO A 1 89 ? 15.014 5.737 -8.239 1.00 38.72 89 PRO A O 1
ATOM 656 N N . GLY A 1 90 ? 15.745 4.963 -10.212 1.00 43.12 90 GLY A N 1
ATOM 657 C CA . GLY A 1 90 ? 14.473 5.113 -10.949 1.00 43.12 90 GLY A CA 1
ATOM 658 C C . GLY A 1 90 ? 14.406 6.289 -11.923 1.00 43.12 90 GLY A C 1
ATOM 659 O O . GLY A 1 90 ? 13.349 6.524 -12.510 1.00 43.12 90 GLY A O 1
ATOM 660 N N . ASP A 1 91 ? 15.522 6.991 -12.133 1.00 37.03 91 ASP A N 1
ATOM 661 C CA . ASP A 1 91 ? 15.564 8.193 -12.958 1.00 37.03 91 ASP A CA 1
ATOM 662 C C . ASP A 1 91 ? 14.962 7.969 -14.350 1.00 37.03 91 ASP A C 1
ATOM 664 O O . ASP A 1 91 ? 15.513 7.329 -15.248 1.00 37.03 91 ASP A O 1
ATOM 668 N N . THR A 1 92 ? 13.792 8.573 -14.524 1.00 44.06 92 THR A N 1
ATOM 669 C CA . THR A 1 92 ? 13.380 9.069 -15.827 1.00 44.06 92 THR A CA 1
ATOM 670 C C . THR A 1 92 ? 14.355 10.205 -16.149 1.00 44.06 92 THR A C 1
ATOM 672 O O . THR A 1 92 ? 14.491 11.105 -15.313 1.00 44.06 92 THR A O 1
ATOM 675 N N . PRO A 1 93 ? 15.076 10.180 -17.285 1.00 40.62 93 PRO A N 1
ATOM 676 C CA . PRO A 1 93 ? 16.060 11.209 -17.603 1.00 40.62 93 PRO A CA 1
ATOM 677 C C . PRO A 1 93 ? 15.466 12.619 -17.428 1.00 40.62 93 PRO A C 1
ATOM 679 O O . PRO A 1 93 ? 14.580 13.011 -18.183 1.00 40.62 93 PRO A O 1
ATOM 682 N N . GLY A 1 94 ? 15.942 13.380 -16.432 1.00 39.47 94 GLY A N 1
ATOM 683 C CA . GLY A 1 94 ? 15.592 14.797 -16.252 1.00 39.47 94 GLY A CA 1
ATOM 684 C C . GLY A 1 94 ? 14.738 15.202 -15.040 1.00 39.47 94 GLY A C 1
ATOM 685 O O . GLY A 1 94 ? 14.271 16.340 -15.036 1.00 39.47 94 GLY A O 1
ATOM 686 N N . LEU A 1 95 ? 14.538 14.357 -14.018 1.00 38.47 95 LEU A N 1
ATOM 687 C CA . LEU A 1 95 ? 13.734 14.718 -12.827 1.00 38.47 95 LEU A CA 1
ATOM 688 C C . LEU A 1 95 ? 14.467 14.687 -11.474 1.00 38.47 95 LEU A C 1
ATOM 690 O O . LEU A 1 95 ? 13.819 14.848 -10.438 1.00 38.47 95 LEU A O 1
ATOM 694 N N . SER A 1 96 ? 15.799 14.579 -11.450 1.00 39.44 96 SER A N 1
ATOM 695 C CA . SER A 1 96 ? 16.546 14.916 -10.233 1.00 39.44 96 SER A CA 1
ATOM 696 C C . SER A 1 96 ? 16.336 16.402 -9.916 1.00 39.44 96 SER A C 1
ATOM 698 O O . SER A 1 96 ? 16.659 17.278 -10.723 1.00 39.44 96 SER A O 1
ATOM 700 N N . LEU A 1 97 ? 15.754 16.692 -8.747 1.00 41.38 97 LEU A N 1
ATOM 701 C CA . LEU A 1 97 ? 15.524 18.061 -8.268 1.00 41.38 97 LEU A CA 1
ATOM 702 C C . LEU A 1 97 ? 16.839 18.811 -7.984 1.00 41.38 97 LEU A C 1
ATOM 704 O O . LEU A 1 97 ? 16.829 20.037 -7.851 1.00 41.38 97 LEU A O 1
ATOM 708 N N . ASP A 1 98 ? 17.961 18.091 -7.972 1.00 36.16 98 ASP A N 1
ATOM 709 C CA . ASP A 1 98 ? 19.280 18.611 -7.667 1.00 36.16 98 ASP A CA 1
ATOM 710 C C . ASP A 1 98 ? 20.122 18.687 -8.952 1.00 36.16 98 ASP A C 1
ATOM 712 O O . ASP A 1 98 ? 20.789 17.748 -9.369 1.00 36.16 98 ASP A O 1
ATOM 716 N N . SER A 1 99 ? 20.053 19.854 -9.595 1.00 37.75 99 SER A N 1
ATOM 717 C CA . SER A 1 99 ? 21.044 20.451 -10.508 1.00 37.75 99 SER A CA 1
ATOM 718 C C . SER A 1 99 ? 21.939 19.521 -11.356 1.00 37.75 99 SER A C 1
ATOM 720 O O . SER A 1 99 ? 22.936 18.982 -10.882 1.00 37.75 99 SER A O 1
ATOM 722 N N . TRP A 1 100 ? 21.653 19.513 -12.663 1.00 41.59 100 TRP A N 1
ATOM 723 C CA . TRP A 1 100 ? 22.577 19.422 -13.809 1.00 41.59 100 TRP A CA 1
ATOM 724 C C . TRP A 1 100 ? 24.000 18.914 -13.498 1.00 41.59 100 TRP A C 1
ATOM 726 O O . TRP A 1 100 ? 24.944 19.691 -13.345 1.00 41.59 100 TRP A O 1
ATOM 736 N N . THR A 1 101 ? 24.162 17.594 -13.469 1.00 40.81 101 THR A N 1
ATOM 737 C CA . THR A 1 101 ? 25.462 16.934 -13.630 1.00 40.81 101 THR A CA 1
ATOM 738 C C . THR A 1 101 ? 25.400 16.019 -14.859 1.00 40.81 101 THR A C 1
ATOM 740 O O . THR A 1 101 ? 24.369 15.383 -15.087 1.00 40.81 101 THR A O 1
ATOM 743 N N . PRO A 1 102 ? 26.435 15.990 -15.720 1.00 41.81 102 PRO A N 1
ATOM 744 C CA . PRO A 1 102 ? 26.479 15.060 -16.843 1.00 41.81 102 PRO A CA 1
ATOM 745 C C . PRO A 1 102 ? 26.595 13.636 -16.293 1.00 41.81 102 PRO A C 1
ATOM 747 O O . PRO A 1 102 ? 27.562 13.324 -15.604 1.00 41.81 102 PRO A O 1
ATOM 750 N N . VAL A 1 103 ? 25.594 12.803 -16.570 1.00 49.34 103 VAL A N 1
ATOM 751 C CA . VAL A 1 103 ? 25.530 11.410 -16.116 1.00 49.34 103 VAL A CA 1
ATOM 752 C C . VAL A 1 103 ? 26.445 10.572 -17.014 1.00 49.34 103 VAL A C 1
ATOM 754 O O . VAL A 1 103 ? 26.113 10.327 -18.174 1.00 49.34 103 VAL A O 1
ATOM 757 N N . GLU A 1 104 ? 27.617 10.174 -16.515 1.00 44.28 104 GLU A N 1
ATOM 758 C CA . GLU A 1 104 ? 28.374 9.065 -17.104 1.00 44.28 104 GLU A CA 1
ATOM 759 C C . GLU A 1 104 ? 27.719 7.750 -16.656 1.00 44.28 104 GLU A C 1
ATOM 761 O O . GLU A 1 104 ? 27.627 7.493 -15.463 1.00 44.28 104 GLU A O 1
ATOM 766 N N . GLU A 1 105 ? 27.222 6.984 -17.633 1.00 51.62 105 GLU A N 1
ATOM 767 C CA . GLU A 1 105 ? 26.854 5.555 -17.613 1.00 51.62 105 GLU A CA 1
ATOM 768 C C . GLU A 1 105 ? 26.728 4.875 -16.231 1.00 51.62 105 GLU A C 1
ATOM 770 O O . GLU A 1 105 ? 27.536 4.020 -15.869 1.00 51.62 105 GLU A O 1
ATOM 775 N N . GLU A 1 106 ? 25.676 5.191 -15.476 1.00 55.81 106 GLU A N 1
ATOM 776 C CA . GLU A 1 106 ? 25.273 4.376 -14.326 1.00 55.81 106 GLU A CA 1
ATOM 777 C C . GLU A 1 106 ? 24.225 3.337 -14.748 1.00 55.81 106 GLU A C 1
ATOM 779 O O . GLU A 1 106 ? 23.294 3.634 -15.504 1.00 55.81 106 GLU A O 1
ATOM 784 N N . GLU A 1 107 ? 24.393 2.092 -14.288 1.00 56.75 107 GLU A N 1
ATOM 785 C CA . GLU A 1 107 ? 23.475 0.998 -14.612 1.00 56.75 107 GLU A CA 1
ATOM 786 C C . GLU A 1 107 ? 22.074 1.274 -14.033 1.00 56.75 107 GLU A C 1
ATOM 788 O O . GLU A 1 107 ? 21.941 1.585 -12.844 1.00 56.75 107 GLU A O 1
ATOM 793 N N . PRO A 1 108 ? 21.007 1.148 -14.843 1.00 68.12 108 PRO A N 1
ATOM 794 C CA . PRO A 1 108 ? 19.651 1.397 -14.3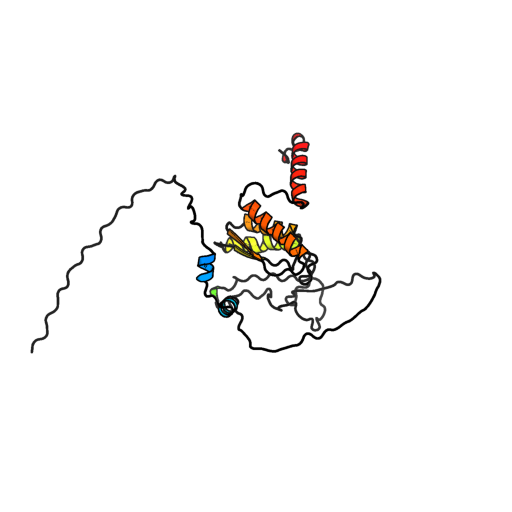81 1.00 68.12 108 PRO A CA 1
ATOM 795 C C . PRO A 1 108 ? 19.239 0.365 -13.326 1.00 68.12 108 PRO A C 1
ATOM 797 O O . PRO A 1 108 ? 19.569 -0.819 -13.425 1.00 68.12 108 PRO A O 1
ATOM 800 N N . TYR A 1 109 ? 18.461 0.800 -12.330 1.00 78.94 109 TYR A N 1
ATOM 801 C CA . TYR A 1 109 ? 17.917 -0.103 -11.315 1.00 78.94 109 TYR A CA 1
ATOM 802 C C . TYR A 1 109 ? 17.096 -1.210 -11.978 1.00 78.94 109 TYR A C 1
ATOM 804 O O . TYR A 1 109 ? 16.259 -0.931 -12.842 1.00 78.94 109 TYR A O 1
ATOM 812 N N . TYR A 1 110 ? 17.344 -2.462 -11.582 1.00 81.56 110 TYR A N 1
ATOM 813 C CA . TYR A 1 110 ? 16.641 -3.614 -12.138 1.00 81.56 110 TYR A CA 1
ATOM 814 C C . TYR A 1 110 ? 15.117 -3.399 -12.074 1.00 81.56 110 TYR A C 1
ATOM 816 O O . TYR A 1 110 ? 14.611 -2.975 -11.036 1.00 81.56 110 TYR A O 1
ATOM 824 N N . PRO A 1 111 ? 14.358 -3.713 -13.138 1.00 86.69 111 PRO A N 1
ATOM 825 C CA . PRO A 1 111 ? 14.778 -4.329 -14.402 1.00 86.69 111 PRO A CA 1
ATOM 826 C C . PRO A 1 111 ? 15.126 -3.327 -15.520 1.00 86.69 111 PRO A C 1
ATOM 828 O O . PRO A 1 111 ? 15.242 -3.728 -16.674 1.00 86.69 111 PRO A O 1
ATOM 831 N N . GLY A 1 112 ? 15.237 -2.029 -15.223 1.00 79.94 112 GLY A N 1
ATOM 832 C CA . GLY A 1 112 ? 15.459 -0.987 -16.231 1.00 79.94 112 GLY A CA 1
ATOM 833 C C . GLY A 1 112 ? 14.217 -0.661 -17.068 1.00 79.94 112 GLY A C 1
ATOM 834 O O . GLY A 1 112 ? 14.336 -0.247 -18.217 1.00 79.94 112 GLY A O 1
ATOM 835 N N . THR A 1 113 ? 13.017 -0.872 -16.516 1.00 81.94 113 THR A N 1
ATOM 836 C CA . THR A 1 113 ? 11.733 -0.519 -17.149 1.00 81.94 113 THR A CA 1
ATOM 837 C C . THR A 1 113 ? 10.851 0.271 -16.172 1.00 81.94 113 THR A C 1
ATOM 839 O O . THR A 1 113 ? 11.222 0.439 -15.014 1.00 81.94 113 THR A O 1
ATOM 842 N N . GLY A 1 114 ? 9.683 0.752 -16.618 1.00 83.44 114 GLY A N 1
ATOM 843 C CA . GLY A 1 114 ? 8.741 1.492 -15.759 1.00 83.44 114 GLY A CA 1
ATOM 844 C C . GLY A 1 114 ? 8.900 3.015 -15.805 1.00 83.44 114 GLY A C 1
ATOM 845 O O . GLY A 1 114 ? 8.612 3.695 -14.826 1.00 83.44 114 GLY A O 1
ATOM 846 N N . HIS A 1 115 ? 9.361 3.561 -16.934 1.00 85.88 115 HIS A N 1
ATOM 847 C CA . HIS A 1 115 ? 9.481 5.009 -17.133 1.00 85.88 115 HIS A CA 1
ATOM 848 C C . HIS A 1 115 ? 8.119 5.718 -17.096 1.00 85.88 115 HIS A C 1
ATOM 850 O O . HIS A 1 115 ? 7.098 5.154 -17.513 1.00 85.88 115 HIS A O 1
ATOM 856 N N . LEU A 1 116 ? 8.126 6.975 -16.645 1.00 89.94 116 LEU A N 1
ATOM 857 C CA . LEU A 1 116 ? 6.933 7.812 -16.493 1.00 89.94 116 LEU A CA 1
ATOM 858 C C . LEU A 1 116 ? 6.133 7.943 -17.802 1.00 89.94 116 LEU A C 1
ATOM 860 O O . LEU A 1 116 ? 4.906 7.915 -17.793 1.00 89.94 116 LEU A O 1
ATOM 864 N N . GLU A 1 117 ? 6.818 8.041 -18.942 1.00 89.50 117 GLU A N 1
ATOM 865 C CA . GLU A 1 117 ? 6.209 8.237 -20.262 1.00 89.50 117 GLU A CA 1
ATOM 866 C C . GLU A 1 117 ? 5.589 6.959 -20.842 1.00 89.50 117 GLU A C 1
ATOM 868 O O . GLU A 1 117 ? 4.934 7.003 -21.890 1.00 89.50 117 GLU A O 1
ATOM 873 N N . ARG A 1 118 ? 5.780 5.803 -20.195 1.00 85.62 118 ARG A N 1
ATOM 874 C CA . ARG A 1 118 ? 5.224 4.532 -20.663 1.00 85.62 118 ARG A CA 1
ATOM 875 C C . ARG A 1 118 ? 3.765 4.400 -20.229 1.00 85.62 118 ARG A C 1
ATOM 877 O O . ARG A 1 118 ? 3.450 3.774 -19.229 1.00 85.62 118 ARG A O 1
ATOM 884 N N . LEU A 1 119 ? 2.871 4.967 -21.034 1.00 89.12 119 LEU A N 1
ATOM 885 C CA . LEU A 1 119 ? 1.428 5.048 -20.752 1.00 89.12 119 LEU A CA 1
ATOM 886 C C . LEU A 1 119 ? 0.631 3.785 -21.137 1.00 89.12 119 LEU A C 1
ATOM 888 O O . LEU A 1 119 ? -0.597 3.762 -21.014 1.00 89.12 119 LEU A O 1
ATOM 892 N N . GLY A 1 120 ? 1.309 2.749 -21.639 1.00 87.31 120 GLY A N 1
ATOM 893 C CA . GLY A 1 120 ? 0.689 1.560 -22.221 1.00 87.31 120 GLY A CA 1
ATOM 894 C C . GLY A 1 120 ? 0.077 1.807 -23.604 1.00 87.31 120 GLY A C 1
ATOM 895 O O . GLY A 1 120 ? 0.168 2.897 -24.174 1.00 87.31 120 GLY A O 1
ATOM 896 N N . GLY A 1 121 ? -0.572 0.769 -24.130 1.00 86.69 121 GLY A N 1
ATOM 897 C CA . GLY A 1 121 ? -1.211 0.783 -25.445 1.00 86.69 121 GLY A CA 1
ATOM 898 C C . GLY A 1 121 ? -0.311 0.388 -26.618 1.00 86.69 121 GLY A C 1
ATOM 899 O O . GLY A 1 121 ? -0.722 0.565 -27.761 1.00 86.69 121 GLY A O 1
ATOM 900 N N . ASP A 1 122 ? 0.868 -0.173 -26.333 1.00 85.06 122 ASP A N 1
ATOM 901 C CA . ASP A 1 122 ? 1.833 -0.657 -27.332 1.00 85.06 122 ASP A CA 1
ATOM 902 C C . ASP A 1 122 ? 1.192 -1.696 -28.279 1.00 85.06 122 ASP A C 1
ATOM 904 O O . ASP A 1 122 ? 1.319 -1.591 -29.496 1.00 85.06 122 ASP A O 1
ATOM 908 N N . ASP A 1 123 ? 0.424 -2.640 -27.722 1.00 84.06 123 ASP A N 1
ATOM 909 C CA . ASP A 1 123 ? -0.283 -3.682 -28.487 1.00 84.06 123 ASP A CA 1
ATOM 910 C C . ASP A 1 123 ? -1.755 -3.337 -28.785 1.00 84.06 123 ASP A C 1
ATOM 912 O O . ASP A 1 123 ? -2.396 -3.952 -29.638 1.00 84.06 123 ASP A O 1
ATOM 916 N N . CYS A 1 124 ? -2.327 -2.373 -28.058 1.00 85.94 124 CYS A N 1
ATOM 917 C CA . CYS A 1 124 ? -3.739 -2.006 -28.151 1.00 85.94 124 CYS A CA 1
ATOM 918 C C . CYS A 1 124 ? -3.932 -0.525 -27.819 1.00 85.94 124 CYS A C 1
ATOM 920 O O . CYS A 1 124 ? -3.921 -0.140 -26.653 1.00 85.94 124 CYS A O 1
ATOM 922 N N . GLU A 1 125 ? -4.178 0.311 -28.828 1.00 89.69 125 GLU A N 1
ATOM 923 C CA . GLU A 1 125 ? -4.299 1.766 -28.654 1.00 89.69 125 GLU A CA 1
ATOM 924 C C . GLU A 1 125 ? -5.389 2.167 -27.643 1.00 89.69 125 GLU A C 1
ATOM 926 O O . GLU A 1 125 ? -5.211 3.110 -26.873 1.00 89.69 125 GLU A O 1
ATOM 931 N N . ALA A 1 126 ? -6.483 1.400 -27.558 1.00 90.88 126 ALA A N 1
ATOM 932 C CA . ALA A 1 126 ? -7.549 1.625 -26.578 1.00 90.88 126 ALA A CA 1
ATOM 933 C C . ALA A 1 126 ? -7.088 1.467 -25.111 1.00 90.88 126 ALA A C 1
ATOM 935 O O . ALA A 1 126 ? -7.767 1.941 -24.199 1.00 90.88 126 ALA A O 1
ATOM 936 N N . ALA A 1 127 ? -5.944 0.815 -24.873 1.00 88.62 127 ALA A N 1
ATOM 937 C CA . ALA A 1 127 ? -5.322 0.674 -23.558 1.00 88.62 127 ALA A CA 1
ATOM 938 C C . ALA A 1 127 ? -4.351 1.821 -23.213 1.00 88.62 127 ALA A C 1
ATOM 940 O O . ALA A 1 127 ? -3.808 1.848 -22.106 1.00 88.62 127 ALA A O 1
ATOM 941 N N . ARG A 1 128 ? -4.124 2.783 -24.118 1.00 92.06 128 ARG A N 1
ATOM 942 C CA . ARG A 1 128 ? -3.295 3.959 -23.830 1.00 92.06 128 ARG A CA 1
ATOM 943 C C . ARG A 1 128 ? -3.870 4.747 -22.648 1.00 92.06 128 ARG A C 1
ATOM 945 O O . ARG A 1 128 ? -5.063 5.031 -22.598 1.00 92.06 128 ARG A O 1
ATOM 952 N N . GLY A 1 129 ? -3.009 5.110 -21.699 1.00 90.50 129 GLY A N 1
ATOM 953 C CA . GLY A 1 129 ? -3.390 5.806 -20.465 1.00 90.50 129 GLY A CA 1
ATOM 954 C C . GLY A 1 129 ? -3.908 4.884 -19.357 1.00 90.50 129 GLY A C 1
ATOM 955 O O . GLY A 1 129 ? -4.309 5.373 -18.307 1.00 90.50 129 GLY A O 1
ATOM 956 N N . ARG A 1 130 ? -3.902 3.557 -19.562 1.00 91.88 130 ARG A N 1
ATOM 957 C CA . ARG A 1 130 ? -4.262 2.565 -18.529 1.00 91.88 130 ARG A CA 1
ATOM 958 C C . ARG A 1 130 ? -3.063 2.060 -17.724 1.00 91.88 130 ARG A C 1
ATOM 960 O O . ARG A 1 130 ? -3.256 1.304 -16.778 1.00 91.88 130 ARG A O 1
ATOM 967 N N . ASN A 1 131 ? -1.845 2.462 -18.085 1.00 93.94 131 ASN A N 1
ATOM 968 C CA . ASN A 1 131 ? -0.638 2.207 -17.305 1.00 93.94 131 ASN A CA 1
ATOM 969 C C . ASN A 1 131 ? -0.143 3.526 -16.697 1.00 93.94 131 ASN A C 1
ATOM 971 O O . ASN A 1 131 ? 0.020 4.514 -17.413 1.00 93.94 131 ASN A O 1
ATOM 975 N N . ILE A 1 132 ? 0.054 3.538 -15.378 1.00 95.25 132 ILE A N 1
ATOM 976 C CA . ILE A 1 132 ? 0.557 4.686 -14.621 1.00 95.25 132 ILE A CA 1
ATOM 977 C C . ILE A 1 132 ? 1.794 4.206 -13.867 1.00 95.25 132 ILE A C 1
ATOM 979 O O . ILE A 1 132 ? 1.670 3.481 -12.881 1.00 95.25 132 ILE A O 1
ATOM 983 N N . ASN A 1 133 ? 2.974 4.610 -14.333 1.00 95.25 133 ASN A N 1
ATOM 984 C CA . ASN A 1 133 ? 4.224 4.355 -13.625 1.00 95.25 133 ASN A CA 1
ATOM 985 C C . ASN A 1 133 ? 4.554 5.521 -12.696 1.00 95.25 133 ASN A C 1
ATOM 987 O O . ASN A 1 133 ? 4.375 6.685 -13.056 1.00 95.25 133 ASN A O 1
ATOM 991 N N . ILE A 1 134 ? 5.056 5.196 -11.506 1.00 95.75 134 ILE A N 1
ATOM 992 C CA . ILE A 1 134 ? 5.435 6.168 -10.476 1.00 95.75 134 ILE A CA 1
ATOM 993 C C . ILE A 1 134 ? 6.892 5.884 -10.094 1.00 95.75 134 ILE A C 1
ATOM 995 O O . ILE A 1 134 ? 7.142 5.218 -9.088 1.00 95.75 134 ILE A O 1
ATOM 999 N N . PRO A 1 135 ? 7.858 6.300 -10.932 1.00 92.38 135 PRO A N 1
ATOM 1000 C CA . PRO A 1 135 ? 9.265 6.102 -10.634 1.00 92.38 135 PRO A CA 1
ATOM 1001 C C . PRO A 1 135 ? 9.676 7.017 -9.481 1.00 92.38 135 PRO A C 1
ATOM 1003 O O . PRO A 1 135 ? 9.491 8.236 -9.539 1.00 92.38 135 PRO A O 1
ATOM 1006 N N . TRP A 1 136 ? 10.240 6.435 -8.424 1.00 90.62 136 TRP A N 1
ATOM 1007 C CA . TRP A 1 136 ? 10.932 7.232 -7.419 1.00 90.62 136 TRP A CA 1
ATOM 1008 C C . TRP A 1 136 ? 12.192 7.848 -8.046 1.00 90.62 136 TRP A C 1
ATOM 1010 O O . TRP A 1 136 ? 12.813 7.195 -8.876 1.00 90.62 136 TRP A O 1
ATOM 1020 N N . PRO A 1 137 ? 12.561 9.093 -7.699 1.00 84.94 137 PRO A N 1
ATOM 1021 C CA . PRO A 1 137 ? 13.787 9.710 -8.205 1.00 84.94 137 PRO A CA 1
ATOM 1022 C C . PRO A 1 137 ? 15.032 9.266 -7.418 1.00 84.94 137 PRO A C 1
ATOM 1024 O O . PRO A 1 137 ? 16.152 9.354 -7.908 1.00 84.94 137 PRO A O 1
ATOM 1027 N N . CYS A 1 138 ? 14.867 8.815 -6.169 1.00 84.00 138 CYS A N 1
ATOM 1028 C CA . CYS A 1 138 ? 15.971 8.335 -5.340 1.00 84.00 138 CYS A CA 1
ATOM 1029 C C . CYS A 1 138 ? 15.519 7.348 -4.246 1.00 84.00 138 CYS A C 1
ATOM 1031 O O . CYS A 1 138 ? 14.335 7.039 -4.109 1.00 84.00 138 CYS A O 1
ATOM 1033 N N . HIS A 1 139 ? 16.479 6.799 -3.497 1.00 87.50 139 HIS A N 1
ATOM 1034 C CA . HIS A 1 139 ? 16.269 5.889 -2.370 1.00 87.50 139 HIS A CA 1
ATOM 1035 C C . HIS A 1 139 ? 15.652 6.603 -1.157 1.00 87.50 139 HIS A C 1
ATOM 1037 O O . HIS A 1 139 ? 15.631 7.827 -1.050 1.00 87.50 139 HIS A O 1
ATOM 1043 N N . GLY A 1 140 ? 15.225 5.818 -0.166 1.00 91.06 140 GLY A N 1
ATOM 1044 C CA . GLY A 1 140 ? 14.911 6.341 1.166 1.00 91.06 140 GLY A CA 1
ATOM 1045 C C . GLY A 1 140 ? 13.482 6.845 1.367 1.00 91.06 140 GLY A C 1
ATOM 1046 O O . GLY A 1 140 ? 13.140 7.212 2.491 1.00 91.06 140 GLY A O 1
ATOM 1047 N N . PHE A 1 141 ? 12.640 6.811 0.332 1.00 93.94 141 PHE A N 1
ATOM 1048 C CA . PHE A 1 141 ? 11.217 7.135 0.437 1.00 93.94 141 PHE A CA 1
ATOM 1049 C C . PHE A 1 141 ? 10.523 6.197 1.427 1.00 93.94 141 PHE A C 1
ATOM 1051 O O . PHE A 1 141 ? 10.790 4.990 1.455 1.00 93.94 141 PHE A O 1
ATOM 1058 N N . GLY A 1 142 ? 9.655 6.756 2.268 1.00 96.69 142 GLY A N 1
ATOM 1059 C CA . GLY A 1 142 ? 9.027 6.045 3.373 1.00 96.69 142 GLY A CA 1
ATOM 1060 C C . GLY A 1 142 ? 7.513 6.197 3.391 1.00 96.69 142 GLY A C 1
ATOM 1061 O O . GLY A 1 142 ? 6.866 6.471 2.382 1.00 96.69 142 GLY A O 1
ATOM 1062 N N . ASP A 1 143 ? 6.939 5.985 4.572 1.00 97.75 143 ASP A N 1
ATOM 1063 C CA . ASP A 1 143 ? 5.490 5.865 4.757 1.00 97.75 143 ASP A CA 1
ATOM 1064 C C . ASP A 1 143 ? 4.702 7.060 4.203 1.00 97.75 143 ASP A C 1
ATOM 1066 O O . ASP A 1 143 ? 3.659 6.874 3.578 1.00 97.75 143 ASP A O 1
ATOM 1070 N N . LEU A 1 144 ? 5.186 8.286 4.424 1.00 97.88 144 LEU A N 1
ATOM 1071 C CA . LEU A 1 144 ? 4.460 9.501 4.050 1.00 97.88 144 LEU A CA 1
ATOM 1072 C C . LEU A 1 144 ? 4.419 9.702 2.539 1.00 97.88 144 LEU A C 1
ATOM 1074 O O . LEU A 1 144 ? 3.373 10.062 2.001 1.00 97.88 144 LEU A O 1
ATOM 1078 N N . GLU A 1 145 ? 5.527 9.449 1.848 1.00 97.88 145 GLU A N 1
ATOM 1079 C CA . GLU A 1 145 ? 5.597 9.626 0.402 1.00 97.88 145 GLU A CA 1
ATOM 1080 C C . GLU A 1 145 ? 4.765 8.563 -0.321 1.00 97.88 145 GLU A C 1
ATOM 1082 O O . GLU A 1 145 ? 4.012 8.880 -1.244 1.00 97.88 145 GLU A O 1
ATOM 1087 N N . TYR A 1 146 ? 4.815 7.318 0.156 1.00 98.38 146 TYR A N 1
ATOM 1088 C CA . TYR A 1 146 ? 3.969 6.241 -0.353 1.00 98.38 146 TYR A CA 1
ATOM 1089 C C . TYR A 1 146 ? 2.479 6.523 -0.113 1.00 98.38 146 TYR A C 1
ATOM 1091 O O . TYR A 1 146 ? 1.669 6.405 -1.034 1.00 98.38 146 TYR A O 1
ATOM 1099 N N . LEU A 1 147 ? 2.097 6.971 1.089 1.00 98.19 147 LEU A N 1
ATOM 1100 C CA . LEU A 1 147 ? 0.712 7.358 1.377 1.00 98.19 147 LEU A CA 1
ATOM 1101 C C . LEU A 1 147 ? 0.251 8.537 0.518 1.00 98.19 147 LEU A C 1
ATOM 1103 O O . LEU A 1 147 ? -0.883 8.534 0.036 1.00 98.19 147 LEU A O 1
ATOM 1107 N N . ARG A 1 148 ? 1.121 9.525 0.281 1.00 98.38 148 ARG A N 1
ATOM 1108 C CA . ARG A 1 148 ? 0.828 10.651 -0.613 1.00 98.38 148 ARG A CA 1
ATOM 1109 C C . ARG A 1 148 ? 0.496 10.154 -2.018 1.00 98.38 148 ARG A C 1
ATOM 1111 O O . ARG A 1 148 ? -0.519 10.568 -2.568 1.00 98.38 148 ARG A O 1
ATOM 1118 N N . VAL A 1 149 ? 1.296 9.238 -2.564 1.00 98.31 149 VAL A N 1
ATOM 1119 C CA . VAL A 1 149 ? 1.043 8.609 -3.869 1.00 98.31 149 VAL A CA 1
ATOM 1120 C C . VAL A 1 149 ? -0.282 7.844 -3.883 1.00 98.31 149 VAL A C 1
ATOM 1122 O O . VAL A 1 149 ? -1.077 8.006 -4.812 1.00 98.31 149 VAL A O 1
ATOM 1125 N N . VAL A 1 150 ? -0.562 7.052 -2.844 1.00 98.50 150 VAL A N 1
ATOM 1126 C CA . VAL A 1 150 ? -1.822 6.301 -2.744 1.00 98.50 150 VAL A CA 1
ATOM 1127 C C . VAL A 1 150 ? -3.030 7.242 -2.767 1.00 98.50 150 VAL A C 1
ATOM 1129 O O . VAL A 1 150 ? -3.985 6.997 -3.503 1.00 98.50 150 VAL A O 1
ATOM 1132 N N . HIS A 1 151 ? -2.987 8.339 -2.010 1.00 98.50 151 HIS A N 1
ATOM 1133 C CA . HIS A 1 151 ? -4.105 9.277 -1.903 1.00 98.50 151 HIS A CA 1
ATOM 1134 C C . HIS A 1 151 ? -4.276 10.207 -3.107 1.00 98.50 151 HIS A C 1
ATOM 1136 O O . HIS A 1 151 ? -5.411 10.534 -3.447 1.00 98.50 151 HIS A O 1
ATOM 1142 N N . GLU A 1 152 ? -3.186 10.644 -3.736 1.00 98.44 152 GLU A N 1
ATOM 1143 C CA . GLU A 1 152 ? -3.228 11.655 -4.803 1.00 98.44 152 GLU A CA 1
ATOM 1144 C C . GLU A 1 152 ? -3.270 11.045 -6.209 1.00 98.44 152 GLU A C 1
ATOM 1146 O O . GLU A 1 152 ? -3.761 11.689 -7.131 1.00 98.44 152 GLU A O 1
ATOM 1151 N N . ILE A 1 153 ? -2.776 9.815 -6.387 1.00 98.38 153 ILE A N 1
ATOM 1152 C CA . ILE A 1 153 ? -2.676 9.172 -7.705 1.00 98.38 153 ILE A CA 1
ATOM 1153 C C . ILE A 1 153 ? -3.512 7.894 -7.745 1.00 98.38 153 ILE A C 1
ATOM 1155 O O . ILE A 1 153 ? -4.454 7.799 -8.530 1.00 98.38 153 ILE A O 1
ATOM 1159 N N . VAL A 1 154 ? -3.208 6.920 -6.880 1.00 98.31 154 VAL A N 1
ATOM 1160 C CA . VAL A 1 154 ? -3.777 5.563 -6.987 1.00 98.31 154 VAL A CA 1
ATOM 1161 C C . VAL A 1 154 ? -5.282 5.556 -6.725 1.00 98.31 154 VAL A C 1
ATOM 1163 O O . VAL A 1 154 ? -6.048 5.029 -7.530 1.00 98.31 154 VAL A O 1
ATOM 1166 N N . ILE A 1 155 ? -5.731 6.151 -5.615 1.00 98.50 155 ILE A N 1
ATOM 1167 C CA . ILE A 1 155 ? -7.153 6.182 -5.255 1.00 98.50 155 ILE A CA 1
ATOM 1168 C C . ILE A 1 155 ? -7.974 6.995 -6.271 1.00 98.50 155 ILE A C 1
ATOM 1170 O O . ILE A 1 155 ? -9.003 6.477 -6.709 1.00 98.50 155 ILE A O 1
ATOM 1174 N N . PRO A 1 156 ? -7.580 8.220 -6.677 1.00 98.62 156 PRO A N 1
ATOM 1175 C CA . PRO A 1 156 ? -8.316 8.975 -7.690 1.00 98.62 156 PRO A CA 1
ATOM 1176 C C . PRO A 1 156 ? -8.413 8.241 -9.031 1.00 98.62 156 PRO A C 1
ATOM 1178 O O . PRO A 1 156 ? -9.524 8.065 -9.532 1.00 98.62 156 PRO A O 1
ATOM 1181 N N . ALA A 1 157 ? -7.294 7.728 -9.556 1.00 98.12 157 ALA A N 1
ATOM 1182 C CA . ALA A 1 157 ? -7.283 6.981 -10.815 1.00 98.12 157 ALA A CA 1
ATOM 1183 C C . ALA A 1 157 ? -8.133 5.704 -10.728 1.00 98.12 157 ALA A C 1
ATOM 1185 O O . ALA A 1 157 ? -8.924 5.411 -11.623 1.00 98.12 157 ALA A O 1
ATOM 1186 N N . GLY A 1 158 ? -8.035 4.966 -9.618 1.00 97.50 158 GLY A N 1
ATOM 1187 C CA . GLY A 1 158 ? -8.853 3.779 -9.387 1.00 97.50 158 GLY A CA 1
ATOM 1188 C C . GLY A 1 158 ? -10.346 4.101 -9.273 1.00 97.50 158 GLY A C 1
ATOM 1189 O O . GLY A 1 158 ? -11.172 3.368 -9.807 1.00 97.50 158 GLY A O 1
ATOM 1190 N N . LYS A 1 159 ? -10.727 5.212 -8.631 1.00 97.88 159 LYS A N 1
ATOM 1191 C CA . LYS A 1 159 ? -12.134 5.642 -8.557 1.00 97.88 159 LYS A CA 1
ATOM 1192 C C . LYS A 1 159 ? -12.703 6.013 -9.923 1.00 97.88 159 LYS A C 1
ATOM 1194 O O . LYS A 1 159 ? -13.860 5.696 -10.182 1.00 97.88 159 LYS A O 1
ATOM 1199 N N . GLU A 1 160 ? -11.912 6.654 -10.780 1.00 97.44 160 GLU A N 1
ATOM 1200 C CA . GLU A 1 160 ? -12.309 6.945 -12.161 1.00 97.44 160 GLU A CA 1
ATOM 1201 C C . GLU A 1 160 ? -12.427 5.663 -12.997 1.00 97.44 160 GLU A C 1
ATOM 1203 O O . GLU A 1 160 ? -13.382 5.505 -13.754 1.00 97.44 160 GLU A O 1
ATOM 1208 N N . PHE A 1 161 ? -11.510 4.711 -12.804 1.00 96.75 161 PHE A N 1
ATOM 1209 C CA . PHE A 1 161 ? -11.535 3.414 -13.483 1.00 96.75 161 PHE A CA 1
ATOM 1210 C C . PHE A 1 161 ? -12.712 2.516 -13.059 1.00 96.75 161 PHE A C 1
ATOM 1212 O O . PHE A 1 161 ? -13.160 1.703 -13.862 1.00 96.75 161 PHE A O 1
ATOM 1219 N N . GLN A 1 162 ? -13.220 2.669 -11.831 1.00 96.94 162 GLN A N 1
ATOM 1220 C CA . GLN A 1 162 ? -14.327 1.885 -11.258 1.00 96.94 162 GLN A CA 1
ATOM 1221 C C . GLN A 1 162 ? -14.102 0.357 -11.308 1.00 96.94 162 GLN A C 1
ATOM 1223 O O . GLN A 1 162 ? -14.878 -0.367 -11.933 1.00 96.94 162 GLN A O 1
ATOM 1228 N N . PRO A 1 163 ? -13.059 -0.175 -10.642 1.00 96.62 163 PRO A N 1
ATOM 1229 C CA . PRO A 1 163 ? -12.752 -1.599 -10.681 1.00 96.62 163 PRO A CA 1
ATOM 1230 C C . PRO A 1 163 ? -13.796 -2.445 -9.942 1.00 96.62 163 PRO A C 1
ATOM 1232 O O . PRO A 1 163 ? -14.190 -2.143 -8.812 1.00 96.62 163 PRO A O 1
ATOM 1235 N N . ASP A 1 164 ? -14.142 -3.594 -10.523 1.00 97.12 164 ASP A N 1
ATOM 1236 C CA . ASP A 1 164 ? -14.918 -4.642 -9.846 1.00 97.12 164 ASP A CA 1
ATOM 1237 C C . ASP A 1 164 ? -14.119 -5.388 -8.761 1.00 97.12 164 ASP A C 1
ATOM 1239 O O . ASP A 1 164 ? -14.709 -5.973 -7.838 1.00 97.12 164 ASP A O 1
ATOM 1243 N N . LEU A 1 165 ? -12.789 -5.405 -8.910 1.00 96.81 165 LEU A N 1
ATOM 1244 C CA . LEU A 1 165 ? -11.800 -6.083 -8.074 1.00 96.81 165 LEU A CA 1
ATOM 1245 C C . LEU A 1 165 ? -10.452 -5.352 -8.163 1.00 96.81 165 LEU A C 1
ATOM 1247 O O . LEU A 1 165 ? -10.012 -5.000 -9.255 1.00 96.81 165 LEU A O 1
ATOM 1251 N N . VAL A 1 166 ? -9.783 -5.179 -7.024 1.00 97.69 166 VAL A N 1
ATOM 1252 C CA . VAL A 1 166 ? -8.416 -4.655 -6.927 1.00 97.69 166 VAL A CA 1
ATOM 1253 C C . VAL A 1 166 ? -7.474 -5.791 -6.542 1.00 97.69 166 VAL A C 1
ATOM 1255 O O . VAL A 1 166 ? -7.679 -6.451 -5.522 1.00 97.69 166 VAL A O 1
ATOM 1258 N N . LEU A 1 167 ? -6.436 -5.997 -7.351 1.00 97.81 167 LEU A N 1
ATOM 1259 C CA . LEU A 1 167 ? -5.330 -6.909 -7.067 1.00 97.81 167 LEU A CA 1
ATOM 1260 C C . LEU A 1 167 ? -4.087 -6.085 -6.728 1.00 97.81 167 LEU A C 1
ATOM 1262 O O . LEU A 1 167 ? -3.707 -5.200 -7.490 1.00 97.81 167 LEU A O 1
ATOM 1266 N N . ILE A 1 168 ? -3.466 -6.376 -5.589 1.00 97.69 168 ILE A N 1
ATOM 1267 C CA . ILE A 1 168 ? -2.224 -5.746 -5.145 1.00 97.69 168 ILE A CA 1
ATOM 1268 C C . ILE A 1 168 ? -1.103 -6.775 -5.281 1.00 97.69 168 ILE A C 1
ATOM 1270 O O . ILE A 1 168 ? -1.076 -7.754 -4.534 1.00 97.69 168 ILE A O 1
ATOM 1274 N N . SER A 1 169 ? -0.176 -6.526 -6.204 1.00 97.25 169 SER A N 1
ATOM 1275 C CA . SER A 1 169 ? 1.133 -7.188 -6.247 1.00 97.25 169 SER A CA 1
ATOM 1276 C C . SER A 1 169 ? 1.942 -6.642 -5.059 1.00 97.25 169 SER A C 1
ATOM 1278 O O . SER A 1 169 ? 2.369 -5.488 -5.046 1.00 97.25 169 SER A O 1
ATOM 1280 N N . CYS A 1 170 ? 1.984 -7.409 -3.971 1.00 96.81 170 CYS A N 1
ATOM 1281 C CA . CYS A 1 170 ? 2.358 -6.964 -2.630 1.00 96.81 170 CYS A CA 1
ATOM 1282 C C . CYS A 1 170 ? 3.782 -7.423 -2.290 1.00 96.81 170 CYS A C 1
ATOM 1284 O O . CYS A 1 170 ? 3.994 -8.377 -1.540 1.00 96.81 170 CYS A O 1
ATOM 1286 N N . GLY A 1 171 ? 4.764 -6.738 -2.878 1.00 97.12 171 GLY A N 1
ATOM 1287 C CA . GLY A 1 171 ? 6.174 -6.886 -2.522 1.00 97.12 171 GLY A CA 1
ATOM 1288 C C . GLY A 1 171 ? 6.518 -6.132 -1.238 1.00 97.12 171 GLY A C 1
ATOM 1289 O O . GLY A 1 171 ? 6.056 -5.011 -1.024 1.00 97.12 171 GLY A O 1
ATOM 1290 N N . PHE A 1 172 ? 7.341 -6.747 -0.389 1.00 97.88 172 PHE A N 1
ATOM 1291 C CA . PHE A 1 172 ? 7.843 -6.163 0.859 1.00 97.88 172 PHE A CA 1
ATOM 1292 C C . PHE A 1 172 ? 9.310 -5.729 0.790 1.00 97.88 172 PHE A C 1
ATOM 1294 O O . PHE A 1 172 ? 9.929 -5.461 1.820 1.00 97.88 172 PHE A O 1
ATOM 1301 N N . ASP A 1 173 ? 9.881 -5.649 -0.406 1.00 95.44 173 ASP A N 1
ATOM 1302 C CA . ASP A 1 173 ? 11.250 -5.191 -0.637 1.00 95.44 173 ASP A CA 1
ATOM 1303 C C . ASP A 1 173 ? 11.415 -3.672 -0.488 1.00 95.44 173 ASP A C 1
ATOM 1305 O O . ASP A 1 173 ? 12.507 -3.212 -0.171 1.00 95.44 173 ASP A O 1
ATOM 1309 N N . SER A 1 174 ? 10.338 -2.880 -0.552 1.00 96.31 174 SER A N 1
ATOM 1310 C CA . SER A 1 174 ? 10.393 -1.463 -0.149 1.00 96.31 174 SER A CA 1
ATOM 1311 C C . SER A 1 174 ? 10.411 -1.254 1.380 1.00 96.31 174 SER A C 1
ATOM 1313 O O . SER A 1 174 ? 10.480 -0.121 1.871 1.00 96.31 174 SER A O 1
ATOM 1315 N N . ALA A 1 175 ? 10.351 -2.335 2.167 1.00 96.69 175 ALA A N 1
ATOM 1316 C CA . ALA A 1 175 ? 10.407 -2.242 3.617 1.00 96.69 175 ALA A CA 1
ATOM 1317 C C . ALA A 1 175 ? 11.785 -1.775 4.114 1.00 96.69 175 ALA A C 1
ATOM 1319 O O . ALA A 1 175 ? 12.834 -2.214 3.642 1.00 96.69 175 ALA A O 1
ATOM 1320 N N . ARG A 1 176 ? 11.790 -0.949 5.163 1.00 94.00 176 ARG A N 1
ATOM 1321 C CA . ARG A 1 176 ? 13.008 -0.461 5.813 1.00 94.00 176 ARG A CA 1
ATOM 1322 C C . ARG A 1 176 ? 13.925 -1.615 6.219 1.00 94.00 176 ARG A C 1
ATOM 1324 O O . ARG A 1 176 ? 13.568 -2.436 7.067 1.00 94.00 176 ARG A O 1
ATOM 1331 N N . GLY A 1 177 ? 15.148 -1.606 5.696 1.00 90.19 177 GLY A N 1
ATOM 1332 C CA . GLY A 1 177 ? 16.164 -2.620 5.993 1.00 90.19 177 GLY A CA 1
ATOM 1333 C C . GLY A 1 177 ? 16.030 -3.905 5.173 1.00 90.19 177 GLY A C 1
ATOM 1334 O O . GLY A 1 177 ? 16.670 -4.897 5.515 1.00 90.19 177 GLY A O 1
ATOM 1335 N N . ASP A 1 178 ? 15.207 -3.904 4.122 1.00 94.38 178 ASP A N 1
ATOM 1336 C CA . ASP A 1 178 ? 15.323 -4.899 3.062 1.00 94.38 178 ASP A CA 1
ATOM 1337 C C . ASP A 1 178 ? 16.686 -4.803 2.347 1.00 94.38 178 ASP A C 1
ATOM 1339 O O . ASP A 1 178 ? 17.341 -3.759 2.363 1.00 94.38 178 ASP A O 1
ATOM 1343 N N . LEU A 1 179 ? 17.124 -5.913 1.751 1.00 85.75 179 LEU A N 1
ATOM 1344 C CA . LEU A 1 179 ? 18.436 -6.034 1.120 1.00 85.75 179 LEU A CA 1
ATOM 1345 C C . LEU A 1 179 ? 18.518 -5.358 -0.255 1.00 85.75 179 LEU A C 1
ATOM 1347 O O . LEU A 1 179 ? 19.623 -5.006 -0.661 1.00 85.75 179 LEU A O 1
ATOM 1351 N N . LEU A 1 180 ? 17.395 -5.214 -0.972 1.00 87.94 180 LEU A N 1
ATOM 1352 C CA . LEU A 1 180 ? 17.391 -4.800 -2.381 1.00 87.94 180 LEU A CA 1
ATOM 1353 C C . LEU A 1 180 ? 16.619 -3.503 -2.645 1.00 87.94 180 LEU A C 1
ATOM 1355 O O . LEU A 1 180 ? 17.070 -2.691 -3.454 1.00 87.94 180 LEU A O 1
ATOM 1359 N N . GLY A 1 181 ? 15.469 -3.287 -1.998 1.00 84.06 181 GLY A N 1
ATOM 1360 C CA . GLY A 1 181 ? 14.600 -2.160 -2.368 1.00 84.06 181 GLY A CA 1
ATOM 1361 C C . GLY A 1 181 ? 15.113 -0.787 -1.933 1.00 84.06 181 GLY A C 1
ATOM 1362 O O . GLY A 1 181 ? 14.767 0.216 -2.553 1.00 84.06 181 GLY A O 1
ATOM 1363 N N . SER A 1 182 ? 15.963 -0.713 -0.901 1.00 89.62 182 SER A N 1
ATOM 1364 C CA . SER A 1 182 ? 16.587 0.539 -0.428 1.00 89.62 182 SER A CA 1
ATOM 1365 C C . SER A 1 182 ? 15.585 1.677 -0.135 1.00 89.62 182 SER A C 1
ATOM 1367 O O . SER A 1 182 ? 15.894 2.865 -0.258 1.00 89.62 182 SER A O 1
ATOM 1369 N N . MET A 1 183 ? 14.372 1.310 0.280 1.00 95.38 183 MET A N 1
ATOM 1370 C CA . MET A 1 183 ? 13.321 2.222 0.734 1.00 95.38 183 MET A CA 1
ATOM 1371 C C . MET A 1 183 ? 13.133 2.111 2.251 1.00 95.38 183 MET A C 1
ATOM 1373 O O . MET A 1 183 ? 13.776 1.309 2.935 1.00 95.38 183 MET A O 1
ATOM 1377 N N . MET A 1 184 ? 12.281 2.973 2.801 1.00 96.88 184 MET A N 1
ATOM 1378 C CA . MET A 1 184 ? 12.114 3.160 4.243 1.00 96.88 184 MET A CA 1
ATOM 1379 C C . MET A 1 184 ? 10.680 2.906 4.715 1.00 96.88 184 MET A C 1
ATOM 1381 O O . MET A 1 184 ? 10.309 3.363 5.799 1.00 96.88 184 MET A O 1
ATOM 1385 N N . VAL A 1 185 ? 9.881 2.159 3.945 1.00 97.62 185 VAL A N 1
ATOM 1386 C CA . VAL A 1 185 ? 8.491 1.850 4.305 1.00 97.62 185 VAL A CA 1
ATOM 1387 C C . VAL A 1 185 ? 8.466 0.946 5.536 1.00 97.62 185 VAL A C 1
ATOM 1389 O O . VAL A 1 185 ? 9.195 -0.040 5.646 1.00 97.62 185 VAL A O 1
ATOM 1392 N N . THR A 1 186 ? 7.642 1.278 6.515 1.00 96.19 186 THR A N 1
ATOM 1393 C CA . THR A 1 186 ? 7.467 0.492 7.731 1.00 96.19 186 THR A CA 1
ATOM 1394 C C . THR A 1 186 ? 6.262 -0.431 7.600 1.00 96.19 186 THR A C 1
ATOM 1396 O O . THR A 1 186 ? 5.376 -0.221 6.775 1.00 96.19 186 THR A O 1
ATOM 1399 N N . ALA A 1 187 ? 6.168 -1.439 8.470 1.00 94.88 187 ALA A N 1
ATOM 1400 C CA . ALA A 1 187 ? 4.961 -2.262 8.565 1.00 94.88 187 ALA A CA 1
ATOM 1401 C C . ALA A 1 187 ? 3.698 -1.404 8.812 1.00 94.88 187 ALA A C 1
ATOM 1403 O O . ALA A 1 187 ? 2.637 -1.696 8.268 1.00 94.88 187 ALA A O 1
ATOM 1404 N N . SER A 1 188 ? 3.817 -0.302 9.563 1.00 93.25 188 SER A N 1
ATOM 1405 C CA . SER A 1 188 ? 2.725 0.662 9.753 1.00 93.25 188 SER A CA 1
ATOM 1406 C C . SER A 1 188 ? 2.339 1.365 8.446 1.00 93.25 188 SER A C 1
ATOM 1408 O O . SER A 1 188 ? 1.154 1.584 8.209 1.00 93.25 188 SER A O 1
ATOM 1410 N N . GLY A 1 189 ? 3.312 1.677 7.583 1.00 96.19 189 GLY A N 1
ATOM 1411 C CA . GLY A 1 189 ? 3.073 2.217 6.244 1.00 96.19 189 GLY A CA 1
ATOM 1412 C C . GLY A 1 189 ? 2.278 1.253 5.364 1.00 96.19 189 GLY A C 1
ATOM 1413 O O . GLY A 1 189 ? 1.258 1.642 4.800 1.00 96.19 189 GLY A O 1
ATOM 1414 N N . TYR A 1 190 ? 2.668 -0.026 5.324 1.00 97.56 190 TYR A N 1
ATOM 1415 C CA . TYR A 1 190 ? 1.912 -1.066 4.609 1.00 97.56 190 TYR A CA 1
ATOM 1416 C C . TYR A 1 190 ? 0.478 -1.220 5.125 1.00 97.56 190 TYR A C 1
ATOM 1418 O O . TYR A 1 190 ? -0.459 -1.301 4.325 1.00 97.56 190 TYR A O 1
ATOM 1426 N N . TYR A 1 191 ? 0.290 -1.211 6.448 1.00 95.44 191 TYR A N 1
ATOM 1427 C CA . TYR A 1 191 ? -1.040 -1.210 7.061 1.00 95.44 191 TYR A CA 1
ATOM 1428 C C . TYR A 1 191 ? -1.868 0.003 6.611 1.00 95.44 191 TYR A C 1
ATOM 1430 O O . TYR A 1 191 ? -3.015 -0.154 6.186 1.00 95.44 191 TYR A O 1
ATOM 1438 N N . ALA A 1 192 ? -1.291 1.206 6.658 1.00 95.94 192 ALA A N 1
ATOM 1439 C CA . ALA A 1 192 ? -1.991 2.440 6.316 1.00 95.94 192 ALA A CA 1
ATOM 1440 C C . ALA A 1 192 ? -2.374 2.495 4.828 1.00 95.94 192 ALA A C 1
ATOM 1442 O O . ALA A 1 192 ? -3.519 2.813 4.505 1.00 95.94 192 ALA A O 1
ATOM 1443 N N . MET A 1 193 ? -1.463 2.113 3.926 1.00 98.19 193 MET A N 1
ATOM 1444 C CA . MET A 1 193 ? -1.749 2.027 2.489 1.00 98.19 193 MET A CA 1
ATOM 1445 C C . MET A 1 193 ? -2.867 1.024 2.194 1.00 98.19 193 MET A C 1
ATOM 1447 O O . MET A 1 193 ? -3.814 1.340 1.474 1.00 98.19 193 MET A O 1
ATOM 1451 N N . THR A 1 194 ? -2.793 -0.170 2.788 1.00 97.75 194 THR A N 1
ATOM 1452 C CA . THR A 1 194 ? -3.809 -1.218 2.600 1.00 97.75 194 THR A CA 1
ATOM 1453 C C . THR A 1 194 ? -5.167 -0.765 3.129 1.00 97.75 194 THR A C 1
ATOM 1455 O O . THR A 1 194 ? -6.183 -0.950 2.461 1.00 97.75 194 THR A O 1
ATOM 1458 N N . THR A 1 195 ? -5.186 -0.111 4.293 1.00 95.94 195 THR A N 1
ATOM 1459 C CA . THR A 1 195 ? -6.401 0.465 4.883 1.00 95.94 195 THR A CA 1
ATOM 1460 C C . THR A 1 195 ? -7.022 1.504 3.954 1.00 95.94 195 THR A C 1
ATOM 1462 O O . THR A 1 195 ? -8.215 1.424 3.671 1.00 95.94 195 THR A O 1
ATOM 1465 N N . ALA A 1 196 ? -6.225 2.434 3.417 1.00 97.62 196 ALA A N 1
ATOM 1466 C CA . ALA A 1 196 ? -6.708 3.458 2.492 1.00 97.62 196 ALA A CA 1
ATOM 1467 C C . ALA A 1 196 ? -7.321 2.845 1.218 1.00 97.62 196 ALA A C 1
ATOM 1469 O O . ALA A 1 196 ? -8.382 3.281 0.768 1.00 97.62 196 ALA A O 1
ATOM 1470 N N . LEU A 1 197 ? -6.700 1.795 0.668 1.00 97.94 197 LEU A N 1
ATOM 1471 C CA . LEU A 1 197 ? -7.235 1.071 -0.488 1.00 97.94 197 LEU A CA 1
ATOM 1472 C C . LEU A 1 197 ? -8.543 0.339 -0.161 1.00 97.94 197 LEU A C 1
ATOM 1474 O O . LEU A 1 197 ? -9.491 0.425 -0.933 1.00 97.94 197 LEU A O 1
ATOM 1478 N N . CYS A 1 198 ? -8.637 -0.329 0.988 1.00 96.56 198 CYS A N 1
ATOM 1479 C CA . CYS A 1 198 ? -9.862 -1.019 1.408 1.00 96.56 198 CYS A CA 1
ATOM 1480 C C . CYS A 1 198 ? -11.015 -0.052 1.721 1.00 96.56 198 CYS A C 1
ATOM 1482 O O . CYS A 1 198 ? -12.176 -0.371 1.489 1.00 96.56 198 CYS A O 1
ATOM 1484 N N . GLN A 1 199 ? -10.711 1.152 2.210 1.00 95.62 199 GLN A N 1
ATOM 1485 C CA . GLN A 1 199 ? -11.711 2.208 2.393 1.00 95.62 199 GLN A CA 1
ATOM 1486 C C . GLN A 1 199 ? -12.195 2.782 1.056 1.00 95.62 199 GLN A C 1
ATOM 1488 O O . GLN A 1 199 ? -13.341 3.217 0.942 1.00 95.62 199 GLN A O 1
ATOM 1493 N N . ALA A 1 200 ? -11.326 2.807 0.044 1.00 97.06 200 ALA A N 1
ATOM 1494 C CA . ALA A 1 200 ? -11.664 3.289 -1.288 1.00 97.06 200 ALA A CA 1
ATOM 1495 C C . ALA A 1 200 ? -12.373 2.234 -2.155 1.00 97.06 200 ALA A C 1
ATOM 1497 O O . ALA A 1 200 ? -13.165 2.612 -3.020 1.00 97.06 200 ALA A O 1
ATOM 1498 N N . PHE A 1 201 ? -12.104 0.940 -1.938 1.00 96.88 201 PHE A N 1
ATOM 1499 C CA . PHE A 1 201 ? -12.533 -0.150 -2.814 1.00 96.88 201 PHE A CA 1
ATOM 1500 C C . PHE A 1 201 ? -13.058 -1.365 -2.040 1.00 96.88 201 PHE A C 1
ATOM 1502 O O . PHE A 1 201 ? -12.473 -1.828 -1.070 1.00 96.88 201 PHE A O 1
ATOM 1509 N N . HIS A 1 202 ? -14.148 -1.949 -2.539 1.00 90.00 202 HIS A N 1
ATOM 1510 C CA . HIS A 1 202 ? -14.918 -2.992 -1.846 1.00 90.00 202 HIS A CA 1
ATOM 1511 C C . HIS A 1 202 ? -14.277 -4.388 -1.862 1.00 90.00 202 HIS A C 1
ATOM 1513 O O . HIS A 1 202 ? -14.579 -5.219 -1.009 1.00 90.00 202 HIS A O 1
ATOM 1519 N N . LYS A 1 203 ? -13.481 -4.697 -2.892 1.00 95.44 203 LYS A N 1
ATOM 1520 C CA . LYS A 1 203 ? -12.873 -6.017 -3.092 1.00 95.44 203 LYS A CA 1
ATOM 1521 C C . LYS A 1 203 ? -11.396 -5.831 -3.377 1.00 95.44 203 LYS A C 1
ATOM 1523 O O . LYS A 1 203 ? -11.031 -5.450 -4.486 1.00 95.44 203 LYS A O 1
ATOM 1528 N N . VAL A 1 204 ? -10.580 -6.102 -2.370 1.00 97.25 204 VAL A N 1
ATOM 1529 C CA . VAL A 1 204 ? -9.127 -5.974 -2.429 1.00 97.25 204 VAL A CA 1
ATOM 1530 C C . VAL A 1 204 ? -8.515 -7.332 -2.113 1.00 97.25 204 VAL A C 1
ATOM 1532 O O . VAL A 1 204 ? -8.894 -7.973 -1.134 1.00 97.25 204 VAL A O 1
ATOM 1535 N N . VAL A 1 205 ? -7.585 -7.776 -2.953 1.00 97.62 205 VAL A N 1
ATOM 1536 C CA . VAL A 1 205 ? -6.800 -8.997 -2.753 1.00 97.62 205 VAL A CA 1
ATOM 1537 C C . VAL A 1 205 ? -5.329 -8.623 -2.829 1.00 97.62 205 VAL A C 1
ATOM 1539 O O . VAL A 1 205 ? -4.905 -7.992 -3.793 1.00 97.62 205 VAL A O 1
ATOM 1542 N N . ALA A 1 206 ? -4.558 -9.018 -1.821 1.00 97.81 206 ALA A N 1
ATOM 1543 C CA . ALA A 1 206 ? -3.109 -8.880 -1.820 1.00 97.81 206 ALA A CA 1
ATOM 1544 C C . ALA A 1 206 ? -2.459 -10.225 -2.161 1.00 97.81 206 ALA A C 1
ATOM 1546 O O . ALA A 1 206 ? -2.842 -11.256 -1.607 1.00 97.81 206 ALA A O 1
ATOM 1547 N N . VAL A 1 207 ? -1.481 -10.200 -3.063 1.00 97.88 207 VAL A N 1
ATOM 1548 C CA . VAL A 1 207 ? -0.693 -11.361 -3.490 1.00 97.88 207 VAL A CA 1
ATOM 1549 C C . VAL A 1 207 ? 0.763 -11.072 -3.150 1.00 97.88 207 VAL A C 1
ATOM 1551 O O . VAL A 1 207 ? 1.280 -10.040 -3.560 1.00 97.88 207 VAL A O 1
ATOM 1554 N N . LEU A 1 208 ? 1.397 -11.926 -2.347 1.00 97.56 208 LEU A N 1
ATOM 1555 C CA . LEU A 1 208 ? 2.793 -11.745 -1.934 1.00 97.56 208 LEU A CA 1
ATOM 1556 C C . LEU A 1 208 ? 3.742 -11.868 -3.133 1.00 97.56 208 LEU A C 1
ATOM 1558 O O . LEU A 1 208 ? 3.596 -12.797 -3.921 1.00 97.56 208 LEU A O 1
ATOM 1562 N N . GLU A 1 209 ? 4.739 -10.985 -3.192 1.00 96.38 209 GLU A N 1
ATOM 1563 C CA . GLU A 1 209 ? 5.765 -10.951 -4.244 1.00 96.38 209 GLU A CA 1
ATOM 1564 C C . GLU A 1 209 ? 7.178 -10.931 -3.626 1.00 96.38 209 GLU A C 1
ATOM 1566 O O . GLU A 1 209 ? 7.561 -11.854 -2.906 1.00 96.38 209 GLU A O 1
ATOM 1571 N N . GLY A 1 210 ? 7.957 -9.872 -3.887 1.00 92.94 210 GLY A N 1
ATOM 1572 C CA . GLY A 1 210 ? 9.292 -9.647 -3.340 1.00 92.94 210 GLY A CA 1
ATOM 1573 C C . GLY A 1 210 ? 9.318 -9.378 -1.833 1.00 92.94 210 GLY A C 1
ATOM 1574 O O . GLY A 1 210 ? 8.294 -9.286 -1.152 1.00 92.94 210 GLY A O 1
ATOM 1575 N N . GLY A 1 211 ? 10.527 -9.217 -1.303 1.00 94.88 211 GLY A N 1
ATOM 1576 C CA . GLY A 1 211 ? 10.791 -9.064 0.125 1.00 94.88 211 GLY A CA 1
ATOM 1577 C C . GLY A 1 211 ? 11.820 -10.088 0.575 1.00 94.88 211 GLY A C 1
ATOM 1578 O O . GLY A 1 211 ? 11.550 -11.283 0.677 1.00 94.88 211 GLY A O 1
ATOM 1579 N N . TYR A 1 212 ? 13.022 -9.607 0.855 1.00 94.44 212 TYR A N 1
ATOM 1580 C CA . TYR A 1 212 ? 14.214 -10.443 0.988 1.00 94.44 212 TYR A CA 1
ATOM 1581 C C . TYR A 1 212 ? 14.760 -10.440 2.416 1.00 94.44 212 TYR A C 1
ATOM 1583 O O . TYR A 1 212 ? 15.604 -11.261 2.776 1.00 94.44 212 TYR A O 1
ATOM 1591 N N . HIS A 1 213 ? 14.216 -9.579 3.276 1.00 93.50 213 HIS A N 1
ATOM 1592 C CA . HIS A 1 213 ? 14.386 -9.670 4.717 1.00 93.50 213 HIS A CA 1
ATOM 1593 C C . HIS A 1 213 ? 13.196 -10.397 5.373 1.00 93.50 213 HIS A C 1
ATOM 1595 O O . HIS A 1 213 ? 12.128 -9.818 5.580 1.00 93.50 213 HIS A O 1
ATOM 1601 N N . VAL A 1 214 ? 13.388 -11.659 5.782 1.00 93.19 214 VAL A N 1
ATOM 1602 C CA . VAL A 1 214 ? 12.330 -12.540 6.338 1.00 93.19 214 VAL A CA 1
ATOM 1603 C C . VAL A 1 214 ? 11.563 -11.897 7.499 1.00 93.19 214 VAL A C 1
ATOM 1605 O O . VAL A 1 214 ? 10.338 -11.988 7.584 1.00 93.19 214 VAL A O 1
ATOM 1608 N N . GLY A 1 215 ? 12.267 -11.195 8.392 1.00 92.31 215 GLY A N 1
ATOM 1609 C CA . GLY A 1 215 ? 11.631 -10.501 9.513 1.00 92.31 215 GLY A CA 1
ATOM 1610 C C . GLY A 1 215 ? 10.745 -9.326 9.083 1.00 92.31 215 GLY A C 1
ATOM 1611 O O . GLY A 1 215 ? 9.796 -8.997 9.792 1.00 92.31 215 GLY A O 1
ATOM 1612 N N . ASN A 1 216 ? 11.037 -8.705 7.937 1.00 92.25 216 ASN A N 1
ATOM 1613 C CA . ASN A 1 216 ? 10.214 -7.634 7.375 1.00 92.25 216 ASN A CA 1
ATOM 1614 C C . ASN A 1 216 ? 9.009 -8.218 6.654 1.00 92.25 216 ASN A C 1
ATOM 1616 O O . ASN A 1 216 ? 7.906 -7.751 6.909 1.00 92.25 216 ASN A O 1
ATOM 1620 N N . VAL A 1 217 ? 9.199 -9.281 5.867 1.00 95.94 217 VAL A N 1
ATOM 1621 C CA . VAL A 1 217 ? 8.098 -10.019 5.231 1.00 95.94 217 VAL A CA 1
ATOM 1622 C C . VAL A 1 217 ? 7.066 -10.434 6.277 1.00 95.94 217 VAL A C 1
ATOM 1624 O O . VAL A 1 217 ? 5.894 -10.120 6.132 1.00 95.94 217 VAL A O 1
ATOM 1627 N N . ALA A 1 218 ? 7.485 -11.036 7.394 1.00 94.88 218 ALA A N 1
ATOM 1628 C CA . ALA A 1 218 ? 6.554 -11.439 8.450 1.00 94.88 218 ALA A CA 1
ATOM 1629 C C . ALA A 1 218 ? 5.763 -10.257 9.048 1.00 94.88 218 ALA A C 1
ATOM 1631 O O . ALA A 1 218 ? 4.547 -10.345 9.213 1.00 94.88 218 ALA A O 1
ATOM 1632 N N . LYS A 1 219 ? 6.439 -9.143 9.364 1.00 93.00 219 LYS A N 1
ATOM 1633 C CA . LYS A 1 219 ? 5.801 -7.953 9.955 1.00 93.00 219 LYS A CA 1
ATOM 1634 C C . LYS A 1 219 ? 4.876 -7.240 8.970 1.00 93.00 219 LYS A C 1
ATOM 1636 O O . LYS A 1 219 ? 3.800 -6.807 9.362 1.00 93.00 219 LYS A O 1
ATOM 1641 N N . CYS A 1 220 ? 5.290 -7.103 7.714 1.00 95.88 220 CYS A N 1
ATOM 1642 C CA . CYS A 1 220 ? 4.500 -6.418 6.696 1.00 95.88 220 CYS A CA 1
ATOM 1643 C C . CYS A 1 220 ? 3.308 -7.281 6.259 1.00 95.88 220 CYS A C 1
ATOM 1645 O O . CYS A 1 220 ? 2.206 -6.753 6.155 1.00 95.88 220 CYS A O 1
ATOM 1647 N N . SER A 1 221 ? 3.475 -8.605 6.145 1.00 96.19 221 SER A N 1
ATOM 1648 C CA . SER A 1 221 ? 2.360 -9.546 5.962 1.00 96.19 221 SER A CA 1
ATOM 1649 C C . SER A 1 221 ? 1.331 -9.437 7.085 1.00 96.19 221 SER A C 1
ATOM 1651 O O . SER A 1 221 ? 0.139 -9.340 6.811 1.00 96.19 221 SER A O 1
ATOM 1653 N N . GLU A 1 222 ? 1.768 -9.424 8.352 1.00 93.44 222 GLU A N 1
ATOM 1654 C CA . GLU A 1 222 ? 0.857 -9.248 9.494 1.00 93.44 222 GLU A CA 1
ATOM 1655 C C . GLU A 1 222 ? 0.106 -7.917 9.415 1.00 93.44 222 GLU A C 1
ATOM 1657 O O . GLU A 1 222 ? -1.105 -7.888 9.620 1.00 93.44 222 GLU A O 1
ATOM 1662 N N . ALA A 1 223 ? 0.799 -6.840 9.049 1.00 93.50 223 ALA A N 1
ATOM 1663 C CA . ALA A 1 223 ? 0.220 -5.513 8.909 1.00 93.50 223 ALA A CA 1
ATOM 1664 C C . ALA A 1 223 ? -0.832 -5.430 7.784 1.00 93.50 223 ALA A C 1
ATOM 1666 O O . ALA A 1 223 ? -1.920 -4.896 7.999 1.00 93.50 223 ALA A O 1
ATOM 1667 N N . VAL A 1 224 ? -0.547 -5.999 6.609 1.00 96.00 224 VAL A N 1
ATOM 1668 C CA . VAL A 1 224 ? -1.489 -6.065 5.476 1.00 96.00 224 VAL A CA 1
ATOM 1669 C C . VAL A 1 224 ? -2.705 -6.923 5.828 1.00 96.00 224 VAL A C 1
ATOM 1671 O O . VAL A 1 224 ? -3.841 -6.495 5.633 1.00 96.00 224 VAL A O 1
ATOM 1674 N N . LEU A 1 225 ? -2.491 -8.113 6.401 1.00 94.06 225 LEU A N 1
ATOM 1675 C CA . LEU A 1 225 ? -3.580 -9.005 6.813 1.00 94.06 225 LEU A CA 1
ATOM 1676 C C . LEU A 1 225 ? -4.463 -8.367 7.885 1.00 94.06 225 LEU A C 1
ATOM 1678 O O . LEU A 1 225 ? -5.685 -8.485 7.823 1.00 94.06 225 LEU A O 1
ATOM 1682 N N . ARG A 1 226 ? -3.861 -7.663 8.846 1.00 91.06 226 ARG A N 1
ATOM 1683 C CA . ARG A 1 226 ? -4.594 -6.918 9.869 1.00 91.06 226 ARG A CA 1
ATOM 1684 C C . ARG A 1 226 ? -5.482 -5.844 9.250 1.00 91.06 226 ARG A C 1
ATOM 1686 O O . ARG A 1 226 ? -6.663 -5.812 9.575 1.00 91.06 226 ARG A O 1
ATOM 1693 N N . ALA A 1 227 ? -4.951 -5.032 8.333 1.00 92.44 227 ALA A N 1
ATOM 1694 C CA . ALA A 1 227 ? -5.745 -4.029 7.624 1.00 92.44 227 ALA A CA 1
ATOM 1695 C C . ALA A 1 227 ? -6.939 -4.671 6.897 1.00 92.44 227 ALA A C 1
ATOM 1697 O O . ALA A 1 227 ? -8.068 -4.214 7.042 1.00 92.44 227 ALA A O 1
ATOM 1698 N N . LEU A 1 228 ? -6.719 -5.773 6.174 1.00 93.69 228 LEU A N 1
ATOM 1699 C CA . LEU A 1 228 ? -7.789 -6.491 5.472 1.00 93.69 228 LEU A CA 1
ATOM 1700 C C . LEU A 1 228 ? -8.870 -7.017 6.431 1.00 93.69 228 LEU A C 1
ATOM 1702 O O . LEU A 1 228 ? -10.059 -6.856 6.161 1.00 93.69 228 LEU A O 1
ATOM 1706 N N . LEU A 1 229 ? -8.474 -7.618 7.557 1.00 91.81 229 LEU A N 1
ATOM 1707 C CA . LEU A 1 229 ? -9.410 -8.132 8.560 1.00 91.81 229 LEU A CA 1
ATOM 1708 C C . LEU A 1 229 ? -10.225 -7.002 9.198 1.00 91.81 229 LEU A C 1
ATOM 1710 O O . LEU A 1 229 ? -11.453 -7.071 9.223 1.00 91.81 229 LEU A O 1
ATOM 1714 N N . GLU A 1 230 ? -9.570 -5.931 9.644 1.00 87.88 230 GLU A N 1
ATOM 1715 C CA . GLU A 1 230 ? -10.240 -4.795 10.287 1.00 87.88 230 GLU A CA 1
ATOM 1716 C C . GLU A 1 230 ? -11.221 -4.088 9.334 1.00 87.88 230 GLU A C 1
ATOM 1718 O O . GLU A 1 230 ? -12.296 -3.671 9.761 1.00 87.88 230 GLU A O 1
ATOM 1723 N N . GLN A 1 231 ? -10.917 -4.023 8.031 1.00 89.06 231 GLN A N 1
ATOM 1724 C CA . GLN A 1 231 ? -11.823 -3.444 7.027 1.00 89.06 231 GLN A CA 1
ATOM 1725 C C . GLN A 1 231 ? -12.921 -4.409 6.548 1.00 89.06 231 GLN A C 1
ATOM 1727 O O . GLN A 1 231 ? -13.930 -3.970 6.001 1.00 89.06 231 GLN A O 1
ATOM 1732 N N . SER A 1 232 ? -12.774 -5.717 6.779 1.00 85.81 232 SER A N 1
ATOM 1733 C CA . SER A 1 232 ? -13.796 -6.714 6.423 1.00 85.81 232 SER A CA 1
ATOM 1734 C C . SER A 1 232 ? -14.989 -6.757 7.388 1.00 85.81 232 SER A C 1
ATOM 1736 O O . SER A 1 232 ? -15.971 -7.454 7.125 1.00 85.81 232 SER A O 1
ATOM 1738 N N . GLY A 1 233 ? -14.921 -6.020 8.502 1.00 76.81 233 GLY A N 1
ATOM 1739 C CA . GLY A 1 233 ? -15.946 -6.031 9.546 1.00 76.81 233 GLY A CA 1
ATOM 1740 C C . GLY A 1 233 ? -15.956 -7.312 10.385 1.00 76.81 233 GLY A C 1
ATOM 1741 O O . GLY A 1 233 ? -16.935 -7.566 11.083 1.00 76.81 233 GLY A O 1
ATOM 1742 N N . THR A 1 234 ? -14.902 -8.135 10.317 1.00 72.62 234 THR A N 1
ATOM 1743 C CA . THR A 1 234 ? -14.734 -9.273 11.229 1.00 72.62 234 THR A CA 1
ATOM 1744 C C . THR A 1 234 ? -14.507 -8.784 12.654 1.00 72.62 234 THR A C 1
ATOM 1746 O O . THR A 1 234 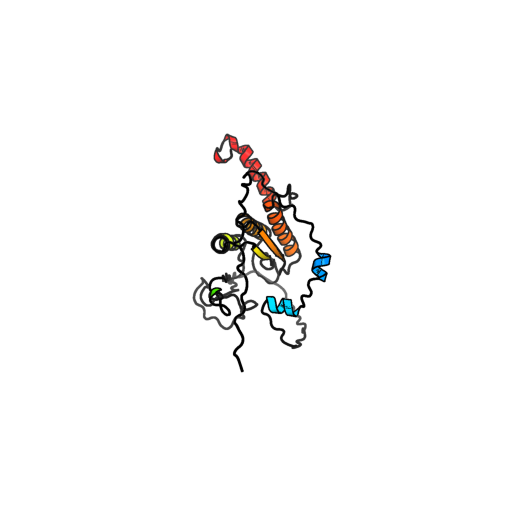? -13.680 -7.899 12.881 1.00 72.62 234 THR A O 1
ATOM 1749 N N . ASP A 1 235 ? -15.207 -9.388 13.614 1.00 68.50 235 ASP A N 1
ATOM 1750 C CA . ASP A 1 235 ? -15.065 -9.058 15.030 1.00 68.50 235 ASP A CA 1
ATOM 1751 C C . ASP A 1 235 ? -13.620 -9.238 15.524 1.00 68.50 235 ASP A C 1
ATOM 1753 O O . ASP A 1 235 ? -12.968 -10.248 15.253 1.00 68.50 235 ASP A O 1
ATOM 1757 N N . GLY A 1 236 ? -13.159 -8.260 16.309 1.00 65.12 236 GLY A N 1
ATOM 1758 C CA . GLY A 1 236 ? -12.036 -8.355 17.243 1.00 65.12 236 GLY A CA 1
ATOM 1759 C C . GLY A 1 236 ? -10.766 -9.020 16.717 1.00 65.12 236 GLY A C 1
ATOM 1760 O O . GLY A 1 236 ? -10.383 -10.080 17.216 1.00 65.12 236 GLY A O 1
ATOM 1761 N N . VAL A 1 237 ? -10.048 -8.374 15.792 1.00 69.94 237 VAL A N 1
ATOM 1762 C CA . VAL A 1 237 ? -8.666 -8.781 15.501 1.00 69.94 237 VAL A CA 1
ATOM 1763 C C . VAL A 1 237 ? -7.852 -8.669 16.799 1.00 69.94 237 VAL A C 1
ATOM 1765 O O . VAL A 1 237 ? -7.877 -7.612 17.437 1.00 69.94 237 VAL A O 1
ATOM 1768 N N . PRO A 1 238 ? -7.134 -9.726 17.235 1.00 69.50 238 PRO A N 1
ATOM 1769 C CA . PRO A 1 238 ? -6.366 -9.680 18.472 1.00 69.50 238 PRO A CA 1
ATOM 1770 C C . PRO A 1 238 ? -5.437 -8.469 18.493 1.00 69.50 238 PRO A C 1
ATOM 1772 O O . PRO A 1 238 ? -4.717 -8.219 17.516 1.00 69.50 238 PRO A O 1
ATOM 1775 N N . ARG A 1 239 ? -5.449 -7.726 19.608 1.00 65.81 239 ARG A N 1
ATOM 1776 C CA . ARG A 1 239 ? -4.611 -6.532 19.771 1.00 65.81 239 ARG A CA 1
ATOM 1777 C C . ARG A 1 239 ? -3.151 -6.918 19.550 1.00 65.81 239 ARG A C 1
ATOM 1779 O O . ARG A 1 239 ? -2.601 -7.758 20.265 1.00 65.81 239 ARG A O 1
ATOM 1786 N N . GLY A 1 240 ? -2.544 -6.340 18.519 1.00 65.50 240 GLY A N 1
ATOM 1787 C CA . GLY A 1 240 ? -1.142 -6.581 18.203 1.00 65.50 240 GLY A CA 1
ATOM 1788 C C . GLY A 1 240 ? -0.222 -5.936 19.240 1.00 65.50 240 GLY A C 1
ATOM 1789 O O . GLY A 1 240 ? -0.594 -4.997 19.939 1.00 65.50 240 GLY A O 1
ATOM 1790 N N . ARG A 1 241 ? 1.040 -6.378 19.296 1.00 66.00 241 ARG A N 1
ATOM 1791 C CA . ARG A 1 241 ? 2.105 -5.650 20.021 1.00 66.00 241 ARG A CA 1
ATOM 1792 C C . ARG A 1 241 ? 2.590 -4.406 19.263 1.00 66.00 241 ARG A C 1
ATOM 1794 O O . ARG A 1 241 ? 3.609 -3.827 19.626 1.00 66.00 241 ARG A O 1
ATOM 1801 N N . VAL A 1 242 ? 1.905 -4.031 18.186 1.00 68.00 242 VAL A N 1
ATOM 1802 C CA . VAL A 1 242 ? 2.314 -2.926 17.327 1.00 68.00 242 VAL A CA 1
ATOM 1803 C C . VAL A 1 242 ? 1.901 -1.610 17.980 1.00 68.00 242 VAL A C 1
ATOM 1805 O O . VAL A 1 242 ? 0.748 -1.433 18.369 1.00 68.00 242 VAL A O 1
ATOM 1808 N N . LEU A 1 243 ? 2.861 -0.695 18.134 1.00 71.50 243 LEU A N 1
ATOM 1809 C CA . LEU A 1 243 ? 2.700 0.510 18.954 1.00 71.50 243 LEU A CA 1
ATOM 1810 C C . LEU A 1 243 ? 1.549 1.412 18.496 1.00 71.50 243 LEU A C 1
ATOM 1812 O O . LEU A 1 243 ? 0.871 1.984 19.341 1.00 71.50 243 LEU A O 1
ATOM 1816 N N . TRP A 1 244 ? 1.283 1.499 17.191 1.00 70.44 244 TRP A N 1
ATOM 1817 C CA . TRP A 1 244 ? 0.194 2.332 16.672 1.00 70.44 244 TRP A CA 1
ATOM 1818 C C . TRP A 1 244 ? -1.189 1.859 17.147 1.00 70.44 244 TRP A C 1
ATOM 1820 O O . TRP A 1 244 ? -2.056 2.687 17.409 1.00 70.44 244 TRP A O 1
ATOM 1830 N N . HIS A 1 245 ? -1.389 0.551 17.354 1.00 66.38 245 HIS A N 1
ATOM 1831 C CA . HIS A 1 245 ? -2.635 0.036 17.927 1.00 66.38 245 HIS A CA 1
ATOM 1832 C C . HIS A 1 245 ? -2.765 0.448 19.400 1.00 66.38 245 HIS A C 1
ATOM 1834 O O . HIS A 1 245 ? -3.850 0.788 19.866 1.00 66.38 245 HIS A O 1
ATOM 1840 N N . GLN A 1 246 ? -1.658 0.454 20.145 1.00 71.06 246 GLN A N 1
ATOM 1841 C CA . GLN A 1 246 ? -1.648 0.935 21.531 1.00 71.06 246 GLN A CA 1
ATOM 1842 C C . GLN A 1 246 ? -1.908 2.447 21.602 1.00 71.06 246 GLN A C 1
ATOM 1844 O O . GLN A 1 246 ? -2.496 2.928 22.566 1.00 71.06 246 GLN A O 1
ATOM 1849 N N . THR A 1 247 ? -1.515 3.198 20.567 1.00 82.38 247 THR A N 1
ATOM 1850 C CA . THR A 1 247 ? -1.808 4.632 20.455 1.00 82.38 247 THR A CA 1
ATOM 1851 C C . THR A 1 247 ? -3.308 4.906 20.358 1.00 82.38 247 THR A C 1
ATOM 1853 O O . THR A 1 247 ? -3.762 5.885 20.937 1.00 82.38 247 THR A O 1
ATOM 1856 N N . GLY A 1 248 ? -4.086 4.050 19.687 1.00 80.12 248 GLY A N 1
ATOM 1857 C CA . GLY A 1 248 ? -5.543 4.208 19.597 1.00 80.12 248 GLY A CA 1
ATOM 1858 C C . GLY A 1 248 ? -6.226 4.183 20.967 1.00 80.12 248 GLY A C 1
ATOM 1859 O O . GLY A 1 248 ? -6.977 5.099 21.291 1.00 80.12 248 GLY A O 1
ATOM 1860 N N . ASP A 1 249 ? -5.889 3.192 21.797 1.00 81.00 249 ASP A N 1
ATOM 1861 C CA . ASP A 1 249 ? -6.413 3.073 23.165 1.00 81.00 249 ASP A CA 1
ATOM 1862 C C . ASP A 1 249 ? -6.066 4.318 24.002 1.00 81.00 249 ASP A C 1
ATOM 1864 O O . ASP A 1 249 ? -6.936 4.900 24.651 1.00 81.00 249 ASP A O 1
ATOM 1868 N N . LEU A 1 250 ? -4.809 4.771 23.929 1.00 89.25 250 LEU A N 1
ATOM 1869 C CA . LEU A 1 250 ? -4.359 5.979 24.622 1.00 89.25 250 LEU A CA 1
ATOM 1870 C C . LEU A 1 250 ? -5.099 7.234 24.135 1.00 89.25 250 LEU A C 1
ATOM 1872 O O . LEU A 1 250 ? -5.464 8.081 24.945 1.00 89.25 250 LEU A O 1
ATOM 1876 N N . ILE A 1 251 ? -5.321 7.376 22.824 1.00 91.44 251 ILE A N 1
ATOM 1877 C CA . ILE A 1 251 ? -6.060 8.514 22.258 1.00 91.44 251 ILE A CA 1
ATOM 1878 C C . ILE A 1 251 ? -7.485 8.546 22.808 1.00 91.44 251 ILE A C 1
ATOM 1880 O O . ILE A 1 251 ? -7.951 9.610 23.213 1.00 91.44 251 ILE A O 1
ATOM 1884 N N . GLU A 1 252 ? -8.172 7.407 22.837 1.00 90.19 252 GLU A N 1
ATOM 1885 C CA . GLU A 1 252 ? -9.537 7.333 23.356 1.00 90.19 252 GLU A CA 1
ATOM 1886 C C . GLU A 1 252 ? -9.591 7.621 24.860 1.00 90.19 252 GLU A C 1
ATOM 1888 O O . GLU A 1 252 ? -10.442 8.392 25.302 1.00 90.19 252 GLU A O 1
ATOM 1893 N N . GLU A 1 253 ? -8.636 7.114 25.640 1.00 93.88 253 GLU A N 1
ATOM 1894 C CA . GLU A 1 253 ? -8.513 7.441 27.064 1.00 93.88 253 GLU A CA 1
ATOM 1895 C C . GLU A 1 253 ? -8.281 8.947 27.291 1.00 93.88 253 GLU A C 1
ATOM 1897 O O . GLU A 1 253 ? -8.926 9.564 28.146 1.00 93.88 253 GLU A O 1
ATOM 1902 N N . VAL A 1 254 ? -7.414 9.577 26.487 1.00 96.25 254 VAL A N 1
ATOM 1903 C CA . VAL A 1 254 ? -7.165 11.027 26.533 1.00 96.25 254 VAL A CA 1
ATOM 1904 C C . VAL A 1 254 ? -8.429 11.809 26.177 1.00 96.25 254 VAL A C 1
ATOM 1906 O O . VAL A 1 254 ? -8.791 12.735 26.907 1.00 96.25 254 VAL A O 1
ATOM 1909 N N . LYS A 1 255 ? -9.132 11.439 25.099 1.00 97.00 255 LYS A N 1
ATOM 1910 C CA . LYS A 1 255 ? -10.391 12.091 24.705 1.00 97.00 255 LYS A CA 1
ATOM 1911 C C . LYS A 1 255 ? -11.425 11.998 25.818 1.00 97.00 255 LYS A C 1
ATOM 1913 O O . LYS A 1 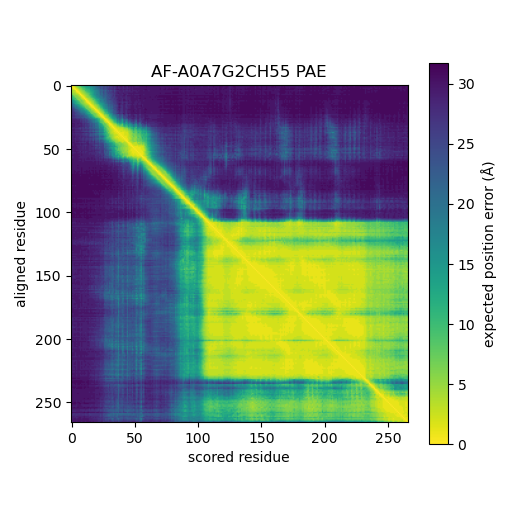255 ? -11.954 13.025 26.226 1.00 97.00 255 LYS A O 1
ATOM 1918 N N . GLN A 1 256 ? -11.650 10.804 26.365 1.00 96.81 256 GLN A N 1
ATOM 1919 C CA . GLN A 1 256 ? -12.609 10.582 27.451 1.00 96.81 256 GLN A CA 1
ATOM 1920 C C . GLN A 1 256 ? -12.263 11.407 28.695 1.00 96.81 256 GLN A C 1
ATOM 1922 O O . GLN A 1 256 ? -13.130 12.070 29.262 1.00 96.81 256 GLN A O 1
ATOM 1927 N N . THR A 1 257 ? -10.985 11.435 29.082 1.00 97.69 257 THR A N 1
ATOM 1928 C CA . THR A 1 257 ? -10.502 12.214 30.233 1.00 97.69 257 THR A CA 1
ATOM 1929 C C . THR A 1 257 ? -10.740 13.718 30.051 1.00 97.69 257 THR A C 1
ATOM 1931 O O . THR A 1 257 ? -11.071 14.430 31.004 1.00 97.69 257 THR A O 1
ATOM 1934 N N . HIS A 1 258 ? -10.597 14.212 28.819 1.00 97.31 258 HIS A N 1
ATOM 1935 C CA . HIS A 1 258 ? -10.683 15.633 28.489 1.00 97.31 258 HIS A CA 1
ATOM 1936 C C . HIS A 1 258 ? -12.030 16.077 27.882 1.00 97.31 258 HIS A C 1
ATOM 1938 O O . HIS A 1 258 ? -12.213 17.274 27.653 1.00 97.31 258 HIS A O 1
ATOM 1944 N N . ALA A 1 259 ? -12.997 15.174 27.687 1.00 97.19 259 ALA A N 1
ATOM 1945 C CA . ALA A 1 259 ? -14.292 15.449 27.046 1.00 97.19 259 ALA A CA 1
ATOM 1946 C C . ALA A 1 259 ? -15.138 16.507 27.776 1.00 97.19 259 ALA A C 1
ATOM 1948 O O . ALA A 1 259 ? -15.917 17.235 27.160 1.00 97.19 259 ALA A O 1
ATOM 1949 N N . GLN A 1 260 ? -14.957 16.650 29.093 1.00 96.88 260 GLN A N 1
ATOM 1950 C CA . GLN A 1 260 ? -15.613 17.705 29.878 1.00 96.88 260 GLN A CA 1
ATOM 1951 C C . GLN A 1 260 ? -15.052 19.113 29.604 1.00 96.88 260 GLN A C 1
ATOM 1953 O O . GLN A 1 260 ? -15.709 20.104 29.911 1.00 96.88 260 GLN A O 1
ATOM 1958 N N . PHE A 1 261 ? -13.843 19.212 29.043 1.00 97.38 261 PHE A N 1
ATOM 1959 C CA . PHE A 1 261 ? -13.154 20.480 28.786 1.00 97.38 261 PHE A CA 1
ATOM 1960 C C . PHE A 1 261 ? -13.136 20.861 27.301 1.00 97.38 261 PHE A C 1
ATOM 1962 O O . PHE A 1 261 ? -13.053 22.045 26.981 1.00 97.38 261 PHE A O 1
ATOM 1969 N N . PHE A 1 262 ? -13.217 19.881 26.397 1.00 96.69 262 PHE A N 1
ATOM 1970 C CA . PHE A 1 262 ? -13.135 20.090 24.952 1.00 96.69 262 PHE A CA 1
ATOM 1971 C C . PHE A 1 262 ? -14.322 19.438 24.242 1.00 96.69 262 PHE A C 1
ATOM 1973 O O . PHE A 1 262 ? -14.451 18.217 24.225 1.00 96.69 262 PHE A O 1
ATOM 1980 N N . SER A 1 263 ? -15.160 20.250 23.593 1.00 95.50 263 SER A N 1
ATOM 1981 C CA . SER A 1 263 ? -16.344 19.774 22.860 1.00 95.50 263 SER A CA 1
ATOM 1982 C C . SER A 1 263 ? -16.011 18.914 21.640 1.00 95.50 263 SER A C 1
ATOM 1984 O O . SER A 1 263 ? -16.844 18.132 21.207 1.00 95.50 263 SER A O 1
ATOM 1986 N N . CYS A 1 264 ? -14.799 19.026 21.091 1.00 94.19 264 CYS A N 1
ATOM 1987 C CA . CYS A 1 264 ? -14.336 18.174 19.995 1.00 94.19 264 CYS A CA 1
ATOM 1988 C C . CYS A 1 264 ? -13.970 16.743 20.431 1.00 94.19 264 CYS A C 1
ATOM 1990 O O . CYS A 1 264 ? -13.678 15.917 19.570 1.00 94.19 264 CYS A O 1
ATOM 1992 N N . PHE A 1 265 ? -13.948 16.458 21.739 1.00 93.50 265 PHE A N 1
ATOM 1993 C CA . PHE A 1 265 ? -13.699 15.124 22.297 1.00 93.50 265 PHE A CA 1
ATOM 1994 C C . PHE A 1 265 ? -14.975 14.436 22.810 1.00 93.50 265 PHE A C 1
ATOM 1996 O O . PHE A 1 265 ? -14.871 13.371 23.417 1.00 93.50 265 PHE A O 1
ATOM 2003 N N . GLN A 1 266 ? -16.146 15.048 22.602 1.00 78.12 266 GLN A N 1
ATOM 2004 C CA . GLN A 1 266 ? -17.458 14.483 22.938 1.00 78.12 266 GLN A CA 1
ATOM 2005 C C . GLN A 1 266 ? -18.035 13.655 21.792 1.00 78.12 266 GLN A C 1
ATOM 2007 O O . GLN A 1 266 ? -17.770 14.004 20.619 1.00 78.12 266 GLN A O 1
#

Foldseek 3Di:
DDDDDDDDDDDDDDDDDDDDDDDDPPDPDPPDDDDDDVVVVVVVPPQDPCNVCVVVVHDDDDDDDDDDDDDDDDDDDDDDDDPDPDWDDFDPDPPDPDDDDPDDDDDHQPPNDQHQPCQDCPVHVVSGNVDGGDGDRGAAAELVVLVCCLVVPVLVVCLVVVDPAAEAADAQCLDCPRPRNRYHYHLQSLLSSLLSVLVSDVHYDYDYDHTRPPVSCVSNVVSNVVSVCVSVPPPCDDQDPDVVSVVVVVVLVVLVVCVVPDVVSD

Solvent-accessible surface area (backbone atoms only — not comparable to full-atom values): 17249 Å² total; per-residue (Å²): 135,82,82,85,79,87,83,88,79,82,88,80,82,82,84,80,85,78,86,82,81,86,79,78,94,81,75,86,77,78,79,79,75,76,90,78,63,62,73,64,47,56,75,65,56,87,70,50,74,68,55,56,32,52,76,71,72,47,77,93,74,83,84,81,92,78,83,89,78,87,77,90,77,91,81,82,86,88,80,95,78,78,93,68,89,82,80,48,45,49,70,49,93,87,63,70,91,73,70,95,69,89,82,74,90,73,82,66,54,86,90,63,73,61,45,62,86,53,28,55,28,90,93,40,68,90,42,45,72,73,37,85,43,81,56,46,60,42,56,57,56,27,39,68,59,54,43,49,44,43,65,71,46,51,48,54,53,46,62,74,68,60,69,89,61,45,79,40,85,42,53,39,20,44,26,54,80,24,84,79,50,51,20,39,23,43,39,67,31,45,19,52,48,44,37,53,48,50,74,74,37,96,42,72,45,80,42,85,62,55,43,76,30,67,76,51,36,56,46,32,51,51,25,37,52,48,28,53,43,65,71,67,68,56,82,78,74,76,85,63,95,49,65,73,64,55,47,53,58,52,50,52,52,50,29,62,73,40,28,91,80,34,78,90,44,102

Sequence (266 aa):
MAPPKPEETQAQDPPKVVEAEATDPTERSTRRRAPVDYASLEKQLDITDDDVLAMFGARASSSSSSSSSSGSSTREGASHRGLGAVHNPGDTPGLSLDSWTPVEEEEPYYPGTGHLERLGGDDCEAARGRNINIPWPCHGFGDLEYLRVVHEIVIPAGKEFQPDLVLISCGFDSARGDLLGSMMVTASGYYAMTTALCQAFHKVVAVLEGGYHVGNVAKCSEAVLRALLEQSGTDGVPRGRVLWHQTGDLIEEVKQTHAQFFSCFQ

Organism: NCBI:txid59799

Nearest PDB structures (foldseek):
  6z6f-assembly1_A  TM=7.205E-01  e=2.898E-10  Saccharomyces cerevisiae S288C
  6j6t-assembly1_B  TM=7.734E-01  e=1.820E-09  Arabidopsis thaliana
  5eef-assembly1_A  TM=8.756E-01  e=1.644E-07  Danio rerio
  5zmp-assembly1_A  TM=9.296E-01  e=4.503E-07  Picosynechococcus sp. PCC 73109
  5efn-assembly2_A  TM=6.731E-01  e=8.494E-09  Danio rerio